Protein AF-A0A965QBL6-F1 (afdb_monomer_lite)

Sequence (369 aa):
MVASRVNASGTAADARRRLDLLRELKRTAPRLPILAASTIMRLAPTADGVNESFRVELARWAELSDERDSASVAETGRVAARIPAAALTAYRETRTRNATINRYATDLARDHVVDQLILSQDDARARGVHLEERARLQQHIDSARLRDRISVQAGTDEVAMLLLTRAVLAHGGERPHIAPIYSSPAMQRTLMPYEDVPLETTVRQLIQAAGGEETTDVERADHRLFVYTSRGEAGAAARFVEQIRRAVVAGDRGVIVADIDPKGDVQGSDTTFVTTLIEAGIFAKLDAYASWNTAGNTLGTALAQGMLHRSGSVSHAPDRARAQHWFLLDRLFDDYLYHAVLRPEAMTELRARGWNPTQLDPGQSAVTA

Structure (mmCIF, N/CA/C/O backbone):
data_AF-A0A965QBL6-F1
#
_entry.id   AF-A0A965QBL6-F1
#
loop_
_atom_site.group_PDB
_atom_site.id
_atom_site.type_symbol
_atom_site.label_atom_id
_atom_site.label_alt_id
_atom_site.label_comp_id
_atom_site.label_asym_id
_atom_site.label_entity_id
_atom_site.label_seq_id
_atom_site.pdbx_PDB_ins_code
_atom_site.Cartn_x
_atom_site.Cartn_y
_atom_site.Cartn_z
_atom_site.occupancy
_atom_site.B_iso_or_equiv
_atom_site.auth_seq_id
_atom_site.auth_comp_id
_atom_site.auth_asym_id
_atom_site.auth_atom_id
_atom_site.pdbx_PDB_model_num
ATOM 1 N N . MET A 1 1 ? -3.310 -17.824 -11.989 1.00 62.56 1 MET A N 1
ATOM 2 C CA . MET A 1 1 ? -2.510 -16.588 -11.859 1.00 62.56 1 MET A CA 1
ATOM 3 C C . MET A 1 1 ? -1.150 -16.768 -12.524 1.00 62.56 1 MET A C 1
ATOM 5 O O . MET A 1 1 ? -0.716 -17.909 -12.655 1.00 62.56 1 MET A O 1
ATOM 9 N N . VAL A 1 2 ? -0.524 -15.686 -12.987 1.00 66.75 2 VAL A N 1
ATOM 10 C CA . VAL A 1 2 ? 0.863 -15.636 -13.495 1.00 66.75 2 VAL A CA 1
ATOM 11 C C . VAL A 1 2 ? 1.568 -14.464 -12.816 1.00 66.75 2 VAL A C 1
ATOM 13 O O . VAL A 1 2 ? 0.897 -13.522 -12.397 1.00 66.75 2 VAL A O 1
ATOM 16 N N . ALA A 1 3 ? 2.892 -14.516 -12.688 1.00 75.81 3 ALA A N 1
ATOM 17 C CA . ALA A 1 3 ? 3.629 -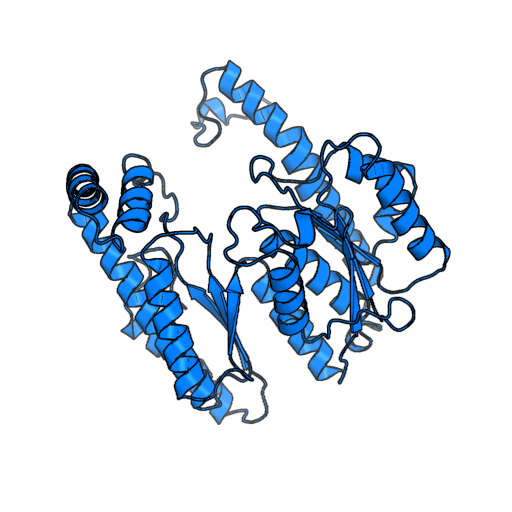13.434 -12.049 1.00 75.81 3 ALA A CA 1
ATOM 18 C C . ALA A 1 3 ? 3.589 -12.176 -12.931 1.00 75.81 3 ALA A C 1
ATOM 20 O O . ALA A 1 3 ? 3.884 -12.226 -14.129 1.00 75.81 3 ALA A O 1
ATOM 21 N N . SER A 1 4 ? 3.263 -11.032 -12.328 1.00 73.00 4 SER A N 1
ATOM 22 C CA . SER A 1 4 ? 3.153 -9.745 -13.029 1.00 73.00 4 SER A CA 1
ATOM 23 C C . SER A 1 4 ? 4.469 -9.310 -13.683 1.00 73.00 4 SER A C 1
ATOM 25 O O . SER A 1 4 ? 4.436 -8.654 -14.717 1.00 73.00 4 SER A O 1
ATOM 27 N N . ARG A 1 5 ? 5.614 -9.729 -13.121 1.00 73.75 5 ARG A N 1
ATOM 28 C CA . ARG A 1 5 ? 6.959 -9.221 -13.453 1.00 73.75 5 ARG A CA 1
ATOM 29 C C . ARG A 1 5 ? 7.910 -10.230 -14.113 1.00 73.75 5 ARG A C 1
ATOM 31 O O . ARG A 1 5 ? 9.004 -9.847 -14.506 1.00 73.75 5 ARG A O 1
ATOM 38 N N . VAL A 1 6 ? 7.533 -11.509 -14.227 1.00 73.06 6 VAL A N 1
ATOM 39 C CA . VAL A 1 6 ? 8.445 -12.582 -14.685 1.00 73.06 6 VAL A CA 1
ATOM 40 C C . VAL A 1 6 ? 8.011 -13.099 -16.048 1.00 73.06 6 VAL A C 1
ATOM 42 O O . VAL A 1 6 ? 6.923 -13.673 -16.164 1.00 73.06 6 VAL A O 1
ATOM 45 N N . ASN A 1 7 ? 8.842 -12.936 -17.082 1.00 67.25 7 ASN A N 1
ATOM 46 C CA . ASN A 1 7 ? 8.508 -13.377 -18.443 1.00 67.25 7 ASN A CA 1
ATOM 47 C C . ASN A 1 7 ? 8.198 -14.891 -18.479 1.00 67.25 7 ASN A C 1
ATOM 49 O O . ASN A 1 7 ? 7.123 -15.275 -18.931 1.00 67.25 7 ASN A O 1
ATOM 53 N N . ALA A 1 8 ? 9.019 -15.727 -17.836 1.00 67.69 8 ALA A N 1
ATOM 54 C CA . ALA A 1 8 ? 8.878 -17.190 -17.818 1.00 67.69 8 ALA A CA 1
ATOM 55 C C . ALA A 1 8 ? 7.658 -17.750 -17.042 1.00 67.69 8 ALA A C 1
ATOM 57 O O . ALA A 1 8 ? 7.526 -18.959 -16.885 1.00 67.69 8 ALA A O 1
ATOM 58 N N . SER A 1 9 ? 6.745 -16.910 -16.542 1.00 67.31 9 SER A N 1
ATOM 59 C CA . SER A 1 9 ? 5.617 -17.350 -15.698 1.00 67.31 9 SER A CA 1
ATOM 60 C C . SER A 1 9 ? 4.367 -17.834 -16.459 1.00 67.31 9 SER A C 1
ATOM 62 O O . SER A 1 9 ? 3.340 -18.117 -15.834 1.00 67.31 9 SER A O 1
ATOM 64 N N . GLY A 1 10 ? 4.450 -17.959 -17.788 1.00 76.94 10 GLY A N 1
ATOM 65 C CA . GLY A 1 10 ? 3.370 -18.424 -18.668 1.00 76.94 10 GLY A CA 1
ATOM 66 C C . GLY A 1 10 ? 2.852 -17.355 -19.635 1.00 76.94 10 GLY A C 1
ATOM 67 O O . GLY A 1 10 ? 3.174 -16.168 -19.536 1.00 76.94 10 GLY A O 1
ATOM 68 N N . THR A 1 11 ? 2.036 -17.779 -20.596 1.00 86.38 11 THR A N 1
ATOM 69 C CA . THR A 1 11 ? 1.463 -16.910 -21.634 1.00 86.38 11 THR A CA 1
ATOM 70 C C . THR A 1 11 ? 0.213 -16.168 -21.144 1.00 86.38 11 THR A C 1
ATOM 72 O O . THR A 1 11 ? -0.404 -16.530 -20.138 1.00 86.38 11 THR A O 1
ATOM 75 N N . ALA A 1 12 ? -0.222 -15.141 -21.886 1.00 86.44 12 ALA A N 1
ATOM 76 C CA . ALA A 1 12 ? -1.513 -14.486 -21.639 1.00 86.44 12 ALA A CA 1
ATOM 77 C C . ALA A 1 12 ? -2.688 -15.480 -21.722 1.00 86.44 12 ALA A C 1
ATOM 79 O O . ALA A 1 12 ? -3.632 -15.392 -20.938 1.00 86.44 12 ALA A O 1
ATOM 80 N N . ALA A 1 13 ? -2.610 -16.460 -22.629 1.00 89.12 13 ALA A N 1
ATOM 81 C CA . ALA A 1 13 ? -3.619 -17.502 -22.763 1.00 89.12 13 ALA A CA 1
ATOM 82 C C . ALA A 1 13 ? -3.671 -18.404 -21.520 1.00 89.12 13 ALA A C 1
ATOM 84 O O . ALA A 1 13 ? -4.761 -18.734 -21.057 1.00 89.12 13 ALA A O 1
ATOM 85 N N . ASP A 1 14 ? -2.520 -18.764 -20.944 1.00 89.12 14 ASP A N 1
ATOM 86 C CA . ASP A 1 14 ? -2.464 -19.560 -19.710 1.00 89.12 14 ASP A CA 1
ATOM 87 C C . ASP A 1 14 ? -3.071 -18.796 -18.533 1.00 89.12 14 ASP A C 1
ATOM 89 O O . ASP A 1 14 ? -3.864 -19.345 -17.765 1.00 89.12 14 ASP A O 1
ATOM 93 N N . ALA A 1 15 ? -2.734 -17.509 -18.409 1.00 87.69 15 ALA A N 1
ATOM 94 C CA . ALA A 1 15 ? -3.297 -16.636 -17.389 1.00 87.69 15 ALA A CA 1
ATOM 95 C C . ALA A 1 15 ? -4.821 -16.522 -17.521 1.00 87.69 15 ALA A C 1
ATOM 97 O O . ALA A 1 15 ? -5.530 -16.679 -16.528 1.00 87.69 15 ALA A O 1
ATOM 98 N N . ARG A 1 16 ? -5.316 -16.325 -18.750 1.00 90.56 16 ARG A N 1
ATOM 99 C CA . ARG A 1 16 ? -6.744 -16.235 -19.056 1.00 90.56 16 ARG A CA 1
ATOM 100 C C . ARG A 1 16 ? -7.488 -17.514 -18.681 1.00 90.56 16 ARG A C 1
ATOM 102 O O . ARG A 1 16 ? -8.447 -17.433 -17.922 1.00 90.56 16 ARG A O 1
ATOM 109 N N . ARG A 1 17 ? -6.994 -18.683 -19.112 1.00 91.12 17 ARG A N 1
ATOM 110 C CA . ARG A 1 17 ? -7.599 -19.983 -18.766 1.00 91.12 17 ARG A CA 1
ATOM 111 C C . ARG A 1 17 ? -7.680 -20.195 -17.254 1.00 91.12 17 ARG A C 1
ATOM 113 O O . ARG A 1 17 ? -8.678 -20.698 -16.759 1.00 91.12 17 ARG A O 1
ATOM 120 N N . ARG A 1 18 ? -6.653 -19.780 -16.503 1.00 91.38 18 ARG A N 1
ATOM 121 C CA . ARG A 1 18 ? -6.670 -19.848 -15.030 1.00 91.38 18 ARG A CA 1
ATOM 122 C C . ARG A 1 18 ? -7.705 -18.898 -14.414 1.00 91.38 18 ARG A C 1
ATOM 124 O O . ARG A 1 18 ? -8.289 -19.242 -13.396 1.00 91.38 18 ARG A O 1
ATOM 131 N N . LEU A 1 19 ? -7.909 -17.715 -14.994 1.00 92.56 19 LEU A N 1
ATOM 132 C CA . LEU A 1 19 ? -8.916 -16.753 -14.529 1.00 92.56 19 LEU A CA 1
ATOM 133 C C . LEU A 1 19 ? -10.347 -17.164 -14.900 1.00 92.56 19 LEU A C 1
ATOM 135 O O . LEU A 1 19 ? -11.277 -16.803 -14.186 1.00 92.56 19 LEU A O 1
ATOM 139 N N . ASP A 1 20 ? -10.537 -17.962 -15.952 1.00 93.62 20 ASP A N 1
ATOM 140 C CA . ASP A 1 20 ? -11.855 -18.495 -16.320 1.00 93.62 20 ASP A CA 1
ATOM 141 C C . ASP A 1 20 ? -12.463 -19.417 -15.256 1.00 93.62 20 ASP A C 1
ATOM 143 O O . ASP A 1 20 ? -13.686 -19.531 -15.184 1.00 93.62 20 ASP A O 1
ATOM 147 N N . LEU A 1 21 ? -11.648 -19.966 -14.348 1.00 94.31 21 LEU A N 1
ATOM 148 C CA . LEU A 1 21 ? -12.138 -20.652 -13.151 1.00 94.31 21 LEU A CA 1
ATOM 149 C C . LEU A 1 21 ? -13.083 -19.761 -12.322 1.00 94.31 21 LEU A C 1
ATOM 151 O O . LEU A 1 21 ? -14.045 -20.256 -11.742 1.00 94.31 21 LEU A O 1
ATOM 155 N N . LEU A 1 22 ? -12.876 -18.438 -12.305 1.00 96.00 22 LEU A N 1
ATOM 156 C CA . LEU A 1 22 ? -13.767 -17.509 -11.600 1.00 96.00 22 LEU A CA 1
ATOM 157 C C . LEU A 1 22 ? -15.177 -17.499 -12.205 1.00 96.00 22 LEU A C 1
ATOM 159 O O . LEU A 1 22 ? -16.159 -17.392 -11.471 1.00 96.00 22 LEU A O 1
ATOM 163 N N . ARG A 1 23 ? -15.298 -17.668 -13.529 1.00 96.69 23 ARG A N 1
ATOM 164 C CA . ARG A 1 23 ? -16.606 -17.792 -14.192 1.00 96.69 23 ARG A CA 1
ATOM 165 C C . ARG A 1 23 ? -17.308 -19.078 -13.793 1.00 96.69 23 ARG A C 1
ATOM 167 O O . ARG A 1 23 ? -18.510 -19.065 -13.548 1.00 96.69 23 ARG A O 1
ATOM 174 N N . GLU A 1 24 ? -16.568 -20.179 -13.712 1.00 95.50 24 GLU A N 1
ATOM 175 C CA . GLU A 1 24 ? -17.111 -21.460 -13.265 1.00 95.50 24 GLU A CA 1
ATOM 176 C C . GLU A 1 24 ? -17.592 -21.398 -11.810 1.00 95.50 24 GLU A C 1
ATOM 178 O O . GLU A 1 24 ? -18.709 -21.836 -11.513 1.00 95.50 24 GLU A O 1
ATOM 183 N N . LEU A 1 25 ? -16.793 -20.792 -10.926 1.00 95.75 25 LEU A N 1
ATOM 184 C CA . LEU A 1 25 ? -17.164 -20.558 -9.532 1.00 95.75 25 LEU A CA 1
ATOM 185 C C . LEU A 1 25 ? -18.432 -19.710 -9.438 1.00 95.75 25 LEU A C 1
ATOM 187 O O . LEU A 1 25 ? -19.384 -20.116 -8.774 1.00 95.75 25 LEU A O 1
ATOM 191 N N . LYS A 1 26 ? -18.495 -18.581 -10.157 1.00 96.50 26 LYS A N 1
ATOM 192 C CA . LYS A 1 26 ? -19.675 -17.707 -10.155 1.00 96.50 26 LYS A CA 1
ATOM 193 C C . LYS A 1 26 ? -20.911 -18.403 -10.736 1.00 96.50 26 LYS A C 1
ATOM 195 O O . LYS A 1 26 ? -21.998 -18.250 -10.195 1.00 96.50 26 LYS A O 1
ATOM 200 N N . ARG A 1 27 ? -20.771 -19.224 -11.782 1.00 96.19 27 ARG A N 1
ATOM 201 C CA . ARG A 1 27 ? -21.884 -20.018 -12.338 1.00 96.19 27 ARG A CA 1
ATOM 202 C C . ARG A 1 27 ? -22.432 -21.027 -11.323 1.00 96.19 27 ARG A C 1
ATOM 204 O O . ARG A 1 27 ? -23.640 -21.230 -11.258 1.00 96.19 27 ARG A O 1
ATOM 211 N N . THR A 1 28 ? -21.549 -21.664 -10.558 1.00 97.12 28 THR A N 1
ATOM 212 C CA . THR A 1 28 ? -21.913 -22.707 -9.583 1.00 97.12 28 THR A CA 1
ATOM 213 C C . THR A 1 28 ? -22.445 -22.112 -8.278 1.00 97.12 28 THR A C 1
ATOM 215 O O . THR A 1 28 ? -23.350 -22.672 -7.664 1.00 97.12 28 THR A O 1
ATOM 218 N N . ALA A 1 29 ? -21.938 -20.945 -7.879 1.00 96.88 29 ALA A N 1
ATOM 219 C CA . ALA A 1 29 ? -22.380 -20.201 -6.709 1.00 96.88 29 ALA A CA 1
ATOM 220 C C . ALA A 1 29 ? -22.636 -18.721 -7.070 1.00 96.88 29 ALA A C 1
ATOM 222 O O . ALA A 1 29 ? -21.817 -17.859 -6.748 1.00 96.88 29 ALA A O 1
ATOM 223 N N . PRO A 1 30 ? -23.791 -18.383 -7.682 1.00 96.00 30 PRO A N 1
ATOM 224 C CA . PRO A 1 30 ? -24.070 -17.024 -8.174 1.00 96.00 30 PRO A CA 1
ATOM 225 C C . PRO A 1 30 ? -24.034 -15.927 -7.107 1.00 96.00 30 PRO A C 1
ATOM 227 O O . PRO A 1 30 ? -23.804 -14.763 -7.421 1.00 96.00 30 PRO A O 1
ATOM 230 N N . ARG A 1 31 ? -24.254 -16.297 -5.841 1.00 95.06 31 ARG A N 1
ATOM 231 C CA . ARG A 1 31 ? -24.230 -15.382 -4.691 1.00 95.06 31 ARG A CA 1
ATOM 232 C C . ARG A 1 31 ? -22.865 -15.285 -4.004 1.00 95.06 31 ARG A C 1
ATOM 234 O O . ARG A 1 31 ? -22.750 -14.526 -3.052 1.00 95.06 31 ARG A O 1
ATOM 241 N N . LEU A 1 32 ? -21.861 -16.058 -4.428 1.00 95.31 32 LEU A N 1
ATOM 242 C CA . LEU A 1 32 ? -20.519 -15.994 -3.850 1.00 95.31 32 LEU A CA 1
ATOM 243 C C . LEU A 1 32 ? -19.864 -14.660 -4.247 1.00 95.31 32 LEU A C 1
ATOM 245 O O . LEU A 1 32 ? -19.659 -14.448 -5.448 1.00 95.31 32 LEU A O 1
ATOM 249 N N . PRO A 1 33 ? -19.530 -13.768 -3.296 1.00 95.31 33 PRO A N 1
ATOM 250 C CA . PRO A 1 33 ? -18.766 -12.570 -3.610 1.00 95.31 33 PRO A CA 1
ATOM 251 C C . PRO A 1 33 ? -17.336 -12.948 -4.019 1.00 95.31 33 PRO A C 1
ATOM 253 O O . PRO A 1 33 ? -16.679 -13.746 -3.353 1.00 95.31 33 PRO A O 1
ATOM 256 N N . ILE A 1 34 ? -16.853 -12.370 -5.116 1.00 97.31 34 ILE A N 1
ATOM 257 C CA . ILE A 1 34 ? -15.489 -12.540 -5.620 1.00 97.31 34 ILE A CA 1
ATOM 258 C C . ILE A 1 34 ? -14.820 -11.171 -5.630 1.00 97.31 34 ILE A C 1
ATOM 260 O O . ILE A 1 34 ? -15.134 -10.310 -6.452 1.00 97.31 34 ILE A O 1
ATOM 264 N N . LEU A 1 35 ? -13.887 -10.985 -4.704 1.00 97.50 35 LEU A N 1
ATOM 265 C CA . LEU A 1 35 ? -13.038 -9.809 -4.606 1.00 97.50 35 LEU A CA 1
ATOM 266 C C . LEU A 1 35 ? -11.660 -10.189 -5.152 1.00 97.50 35 LEU A C 1
ATOM 268 O O . LEU A 1 35 ? -11.108 -11.218 -4.764 1.00 97.50 35 LEU A O 1
ATOM 272 N N . ALA A 1 36 ? -11.119 -9.392 -6.067 1.00 96.69 36 ALA A N 1
ATOM 273 C CA . ALA A 1 36 ? -9.868 -9.699 -6.744 1.00 96.69 36 ALA A CA 1
ATOM 274 C C . ALA A 1 36 ? -8.932 -8.492 -6.784 1.00 96.69 36 ALA A C 1
ATOM 276 O O . ALA A 1 36 ? -9.359 -7.340 -6.748 1.00 96.69 36 ALA A O 1
ATOM 277 N N . ALA A 1 37 ? -7.643 -8.776 -6.914 1.00 96.00 37 ALA A N 1
ATOM 278 C CA . ALA A 1 37 ? -6.622 -7.779 -7.172 1.00 96.00 37 ALA A CA 1
ATOM 279 C C . ALA A 1 37 ? -5.772 -8.197 -8.369 1.00 96.00 37 ALA A C 1
ATOM 281 O O . ALA A 1 37 ? -5.573 -9.389 -8.622 1.00 96.00 37 ALA A O 1
ATOM 282 N N . SER A 1 38 ? -5.262 -7.211 -9.095 1.00 95.31 38 SER A N 1
ATOM 283 C CA . SER A 1 38 ? -4.219 -7.403 -10.094 1.00 95.31 38 SER A CA 1
ATOM 284 C C . SER A 1 38 ? -3.286 -6.205 -10.093 1.00 95.31 38 SER A C 1
ATOM 286 O O . SER A 1 38 ? -3.685 -5.097 -9.753 1.00 95.31 38 SER A O 1
ATOM 288 N N . THR A 1 39 ? -2.043 -6.427 -10.495 1.00 93.81 39 THR A N 1
ATOM 289 C CA . THR A 1 39 ? -0.983 -5.428 -10.390 1.00 93.81 39 THR A CA 1
ATOM 290 C C . THR A 1 39 ? -0.612 -4.896 -11.767 1.00 93.81 39 THR A C 1
ATOM 292 O O . THR A 1 39 ? -0.324 -5.671 -12.683 1.00 93.81 39 THR A O 1
ATOM 295 N N . ILE A 1 40 ? -0.586 -3.577 -11.913 1.00 93.44 40 ILE A N 1
ATOM 296 C CA . ILE A 1 40 ? 0.061 -2.842 -12.995 1.00 93.44 40 ILE A CA 1
ATOM 297 C C . ILE A 1 40 ? 1.560 -2.849 -12.707 1.00 93.44 40 ILE A C 1
ATOM 299 O O . ILE A 1 40 ? 2.015 -2.481 -11.626 1.00 93.44 40 ILE A O 1
ATOM 303 N N . MET A 1 41 ? 2.331 -3.332 -13.673 1.00 92.00 41 MET A N 1
ATOM 304 C CA . MET A 1 41 ? 3.754 -3.591 -13.499 1.00 92.00 41 MET A CA 1
ATOM 305 C C . MET A 1 41 ? 4.541 -2.300 -13.205 1.00 92.00 41 MET A C 1
ATOM 307 O O . MET A 1 41 ? 4.446 -1.330 -13.957 1.00 92.00 41 MET A O 1
ATOM 311 N N . ARG A 1 42 ? 5.391 -2.305 -12.171 1.00 90.12 42 ARG A N 1
ATOM 312 C CA . ARG A 1 42 ? 6.355 -1.219 -11.923 1.00 90.12 42 ARG A CA 1
ATOM 313 C C . ARG A 1 42 ? 7.387 -1.074 -13.045 1.00 90.12 42 ARG A C 1
ATOM 315 O O . ARG A 1 42 ? 7.515 -1.951 -13.905 1.00 90.12 42 ARG A O 1
ATOM 322 N N . LEU A 1 43 ? 8.172 0.003 -13.030 1.00 90.44 43 LEU A N 1
ATOM 323 C CA . LEU A 1 43 ? 9.217 0.226 -14.040 1.00 90.44 43 LEU A CA 1
ATOM 324 C C . LEU A 1 43 ? 10.363 -0.793 -13.946 1.00 90.44 43 LEU A C 1
ATOM 326 O O . LEU A 1 43 ? 10.746 -1.384 -14.955 1.00 90.44 43 LEU A O 1
ATOM 330 N N . ALA A 1 44 ? 10.898 -1.041 -12.751 1.00 87.38 44 ALA A N 1
ATOM 331 C CA . ALA A 1 44 ? 12.026 -1.953 -12.576 1.00 87.38 44 ALA A CA 1
ATOM 332 C C . ALA A 1 44 ? 11.576 -3.429 -12.521 1.00 87.38 44 ALA A C 1
ATOM 334 O O . ALA A 1 44 ? 10.707 -3.777 -11.713 1.00 87.38 44 ALA A O 1
ATOM 335 N N . PRO A 1 45 ? 12.196 -4.347 -13.285 1.00 84.50 45 PRO A N 1
ATOM 336 C CA . PRO A 1 45 ? 11.909 -5.771 -13.148 1.00 84.50 45 PRO A CA 1
ATOM 337 C C . PRO A 1 45 ? 12.319 -6.283 -11.756 1.00 84.50 45 PRO A C 1
ATOM 339 O O . PRO A 1 45 ? 13.040 -5.616 -11.005 1.00 84.50 45 PRO A O 1
ATOM 342 N N . THR A 1 46 ? 11.828 -7.464 -11.381 1.00 81.44 46 THR A N 1
ATOM 343 C CA . THR A 1 46 ? 12.274 -8.162 -10.166 1.00 81.44 46 THR A CA 1
ATOM 344 C C . THR A 1 46 ? 13.748 -8.529 -10.302 1.00 81.44 46 THR A C 1
ATOM 346 O O . THR A 1 46 ? 14.122 -9.090 -11.325 1.00 81.44 46 THR A O 1
ATOM 349 N N . ALA A 1 47 ? 14.570 -8.229 -9.293 1.00 81.75 47 ALA A N 1
ATOM 350 C CA . ALA A 1 47 ? 15.939 -8.739 -9.242 1.00 81.75 47 ALA A CA 1
ATOM 351 C C . ALA A 1 47 ? 15.934 -10.266 -9.165 1.00 81.75 47 ALA A C 1
AT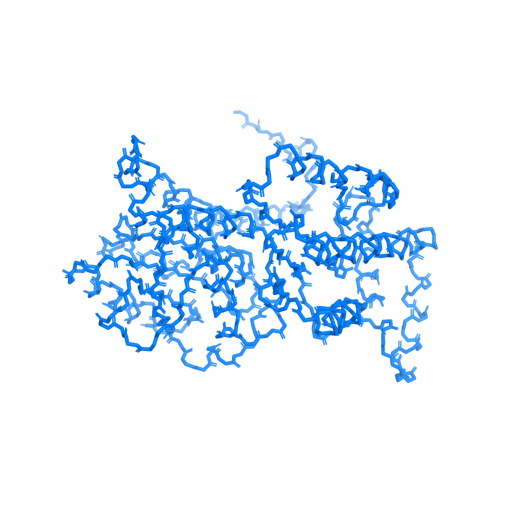OM 353 O O . ALA A 1 47 ? 15.232 -10.839 -8.333 1.00 81.75 47 ALA A O 1
ATOM 354 N N . ASP A 1 48 ? 16.721 -10.904 -10.020 1.00 80.06 48 ASP A N 1
ATOM 355 C CA . ASP A 1 48 ? 16.868 -12.362 -10.089 1.00 80.06 48 ASP A CA 1
ATOM 356 C C . ASP A 1 48 ? 18.342 -12.807 -10.055 1.00 80.06 48 ASP A C 1
ATOM 358 O O . ASP A 1 48 ? 18.649 -13.971 -10.300 1.00 80.06 48 ASP A O 1
ATOM 362 N N . GLY A 1 49 ? 19.262 -11.876 -9.778 1.00 79.94 49 GLY A N 1
ATOM 363 C CA . GLY A 1 49 ? 20.709 -12.096 -9.821 1.00 79.94 49 GLY A CA 1
ATOM 364 C C . GLY A 1 49 ? 21.310 -12.104 -11.232 1.00 79.94 49 GLY A C 1
ATOM 365 O O . GLY A 1 49 ? 22.495 -11.824 -11.378 1.00 79.94 49 GLY A O 1
ATOM 366 N N . VAL A 1 50 ? 20.511 -12.351 -12.275 1.00 82.94 50 VAL A N 1
ATOM 367 C CA . VAL A 1 50 ? 20.948 -12.343 -13.682 1.00 82.94 50 VAL A CA 1
ATOM 368 C C . VAL A 1 50 ? 20.818 -10.947 -14.283 1.00 82.94 50 VAL A C 1
ATOM 370 O O . VAL A 1 50 ? 21.663 -10.521 -15.068 1.00 82.94 50 VAL A O 1
ATOM 373 N N . ASN A 1 51 ? 19.763 -10.218 -13.919 1.00 83.38 51 ASN A N 1
ATOM 374 C CA . ASN A 1 51 ? 19.454 -8.915 -14.498 1.00 83.38 51 ASN A CA 1
ATOM 375 C C . ASN A 1 51 ? 20.119 -7.720 -13.807 1.00 83.38 51 ASN A C 1
ATOM 377 O O . ASN A 1 51 ? 19.967 -6.597 -14.285 1.00 83.38 51 ASN A O 1
ATOM 381 N N . GLU A 1 52 ? 20.884 -7.942 -12.736 1.00 84.31 52 GLU A N 1
ATOM 382 C CA . GLU A 1 52 ? 21.503 -6.876 -11.934 1.00 84.31 52 GLU A CA 1
ATOM 383 C C . GLU A 1 52 ? 22.323 -5.895 -12.783 1.00 84.31 52 GLU A C 1
ATOM 385 O O . GLU A 1 52 ? 22.234 -4.685 -12.587 1.00 84.31 52 GLU A O 1
ATOM 390 N N . SER A 1 53 ? 23.048 -6.389 -13.793 1.00 87.69 53 SER A N 1
ATOM 391 C CA . SER A 1 53 ? 23.934 -5.562 -14.622 1.00 87.69 53 SER A CA 1
ATOM 392 C C . SER A 1 53 ? 23.219 -4.623 -15.600 1.00 87.69 53 SER A C 1
ATOM 394 O O . SER A 1 53 ? 23.884 -3.802 -16.220 1.00 87.69 53 SER A O 1
ATOM 396 N N . PHE A 1 54 ? 21.910 -4.790 -15.819 1.00 90.00 54 PHE A N 1
ATOM 397 C CA . PHE A 1 54 ? 21.132 -3.971 -16.761 1.00 90.00 54 PHE A CA 1
ATOM 398 C C . PHE A 1 54 ? 19.769 -3.526 -16.209 1.00 90.00 54 PHE A C 1
ATOM 400 O O . PHE A 1 54 ? 18.978 -2.899 -16.917 1.00 90.00 54 PHE A O 1
ATOM 407 N N . ARG A 1 55 ? 19.442 -3.872 -14.958 1.00 90.50 55 ARG A N 1
ATOM 408 C CA . ARG A 1 55 ? 18.142 -3.592 -14.331 1.00 90.50 55 ARG A CA 1
ATOM 409 C C . ARG A 1 55 ? 17.888 -2.094 -14.183 1.00 90.50 55 ARG A C 1
ATOM 411 O O . ARG A 1 55 ? 16.759 -1.650 -14.399 1.00 90.50 55 ARG A O 1
ATOM 418 N N . VAL A 1 56 ? 18.920 -1.330 -13.828 1.00 90.81 56 VAL A N 1
ATOM 419 C CA . VAL A 1 56 ? 18.840 0.129 -13.660 1.00 90.81 56 VAL A CA 1
ATOM 420 C C . VAL A 1 56 ? 18.608 0.802 -15.010 1.00 90.81 56 VAL A C 1
ATOM 422 O O . VAL A 1 56 ? 17.715 1.636 -15.143 1.00 90.81 56 VAL A O 1
ATOM 425 N N . GLU A 1 57 ? 19.349 0.388 -16.032 1.00 93.50 57 GLU A N 1
ATOM 426 C CA . GLU A 1 57 ? 19.212 0.842 -17.412 1.00 93.50 57 GLU A CA 1
ATOM 427 C C . GLU A 1 57 ? 17.821 0.521 -17.944 1.00 93.50 57 GLU A C 1
ATOM 429 O O . GLU A 1 57 ? 17.189 1.361 -18.575 1.00 93.50 57 GLU A O 1
ATOM 434 N N . LEU A 1 58 ? 17.301 -0.668 -17.650 1.00 93.31 58 LEU A N 1
ATOM 435 C CA . LEU A 1 58 ? 15.970 -1.074 -18.073 1.00 93.31 58 LEU A CA 1
ATOM 436 C C . LEU A 1 58 ? 14.873 -0.238 -17.401 1.00 93.31 58 LEU A C 1
ATOM 438 O O . LEU A 1 58 ? 13.948 0.212 -18.078 1.00 93.31 58 LEU A O 1
ATOM 442 N N . ALA A 1 59 ? 14.992 0.024 -16.097 1.00 92.69 59 ALA A N 1
ATOM 443 C CA . ALA A 1 59 ? 14.079 0.920 -15.391 1.00 92.69 59 ALA A CA 1
ATOM 444 C C . ALA A 1 59 ? 14.150 2.351 -15.952 1.00 92.69 59 ALA A C 1
ATOM 446 O O . ALA A 1 59 ? 13.115 2.980 -16.163 1.00 92.69 59 ALA A O 1
ATOM 447 N N . ARG A 1 60 ? 15.359 2.839 -16.263 1.00 92.81 60 ARG A N 1
ATOM 448 C CA . ARG A 1 60 ? 15.579 4.152 -16.883 1.00 92.81 60 ARG A CA 1
ATOM 449 C C . ARG A 1 60 ? 14.993 4.229 -18.289 1.00 92.81 60 ARG A C 1
ATOM 451 O O . ARG A 1 60 ? 14.365 5.225 -18.631 1.00 92.81 60 ARG A O 1
ATOM 458 N N . TRP A 1 61 ? 15.156 3.179 -19.092 1.00 94.88 61 TRP A N 1
ATOM 459 C CA . TRP A 1 61 ? 14.522 3.071 -20.402 1.00 94.88 61 TRP A CA 1
ATOM 460 C C . TRP A 1 61 ? 13.000 3.183 -20.266 1.00 94.88 61 TRP A C 1
ATOM 462 O O . TRP A 1 61 ? 12.379 3.978 -20.966 1.00 94.88 61 TRP A O 1
ATOM 472 N N . ALA A 1 62 ? 12.405 2.446 -19.326 1.00 93.44 62 ALA A N 1
ATOM 473 C CA . ALA A 1 62 ? 10.965 2.452 -19.091 1.00 93.44 62 ALA A CA 1
ATOM 474 C C . ALA A 1 62 ? 10.442 3.802 -18.550 1.00 93.44 62 ALA A C 1
ATOM 476 O O . ALA A 1 62 ? 9.322 4.189 -18.869 1.00 93.44 62 ALA A O 1
ATOM 477 N N . GLU A 1 63 ? 11.244 4.539 -17.774 1.00 92.12 63 GLU A N 1
ATOM 478 C CA . GLU A 1 63 ? 10.920 5.892 -17.289 1.00 92.12 63 GLU A CA 1
ATOM 479 C C . GLU A 1 63 ? 10.876 6.929 -18.426 1.00 92.12 63 GLU A C 1
ATOM 481 O O . GLU A 1 63 ? 10.053 7.839 -18.390 1.00 92.12 63 GLU A O 1
ATOM 486 N N . LEU A 1 64 ? 11.747 6.793 -19.434 1.00 92.00 64 LEU A N 1
ATOM 487 C CA . LEU A 1 64 ? 11.908 7.771 -20.519 1.00 92.00 64 LEU A CA 1
ATOM 488 C C . LEU A 1 64 ? 11.102 7.461 -21.786 1.00 92.00 64 LEU A C 1
ATOM 490 O O . LEU A 1 64 ? 10.891 8.354 -22.598 1.00 92.00 64 LEU A O 1
ATOM 494 N N . SER A 1 65 ? 10.683 6.211 -21.989 1.00 89.12 65 SER A N 1
ATOM 495 C CA . SER A 1 65 ? 10.172 5.751 -23.294 1.00 89.12 65 SER A CA 1
ATOM 496 C C . SER A 1 65 ? 8.875 6.414 -23.762 1.00 89.12 65 SER A C 1
ATOM 498 O O . SER A 1 65 ? 8.603 6.399 -24.961 1.00 89.12 65 SER A O 1
ATOM 500 N N . ASP A 1 66 ? 8.101 6.994 -22.845 1.00 86.50 66 ASP A N 1
ATOM 501 C CA . ASP A 1 66 ? 6.857 7.706 -23.166 1.00 86.50 66 ASP A CA 1
ATOM 502 C C . ASP A 1 66 ? 7.082 9.196 -23.479 1.00 86.50 66 ASP A C 1
ATOM 504 O O . ASP A 1 66 ? 6.182 9.876 -23.981 1.00 86.50 66 ASP A O 1
ATOM 508 N N . GLU A 1 67 ? 8.285 9.713 -23.218 1.00 85.94 67 GLU A N 1
ATOM 509 C CA . GLU A 1 67 ? 8.632 11.110 -23.457 1.00 85.94 67 GLU A CA 1
ATOM 510 C C . GLU A 1 67 ? 8.899 11.371 -24.942 1.00 85.94 67 GLU A C 1
ATOM 512 O O . GLU A 1 67 ? 9.580 10.611 -25.634 1.00 85.94 67 GLU A O 1
ATOM 517 N N . ARG A 1 68 ? 8.363 12.487 -25.448 1.00 85.94 68 ARG A N 1
ATOM 518 C CA . ARG A 1 68 ? 8.418 12.836 -26.881 1.00 85.94 68 ARG A CA 1
ATOM 519 C C . ARG A 1 68 ? 9.433 13.920 -27.217 1.00 85.94 68 ARG A C 1
ATOM 521 O O . ARG A 1 68 ? 9.621 14.228 -28.394 1.00 85.94 68 ARG A O 1
ATOM 528 N N . ASP A 1 69 ? 10.061 14.529 -26.215 1.00 91.50 69 ASP A N 1
ATOM 529 C CA . ASP A 1 69 ? 11.075 15.547 -26.453 1.00 91.50 69 ASP A CA 1
ATOM 530 C C . ASP A 1 69 ? 12.362 14.930 -27.028 1.00 91.50 69 ASP A C 1
ATOM 532 O O . ASP A 1 69 ? 12.708 13.771 -26.783 1.00 91.50 69 ASP A O 1
ATOM 536 N N . SER A 1 70 ? 13.092 15.722 -27.816 1.00 88.38 70 SER A N 1
ATOM 537 C CA . SER A 1 70 ? 14.262 15.231 -28.557 1.00 88.38 70 SER A CA 1
ATOM 538 C C . SER A 1 70 ? 15.376 14.709 -27.641 1.00 88.38 70 SER A C 1
ATOM 540 O O . SER A 1 70 ? 16.111 13.801 -28.036 1.00 88.38 70 SER A O 1
ATOM 542 N N . ALA A 1 71 ? 15.517 15.262 -26.431 1.00 89.81 71 ALA A N 1
ATOM 543 C CA . ALA A 1 71 ? 16.559 14.849 -25.500 1.00 89.81 71 ALA A CA 1
ATOM 544 C C . ALA A 1 71 ? 16.234 13.477 -24.894 1.00 89.81 71 ALA A C 1
ATOM 546 O O . ALA A 1 71 ? 17.091 12.589 -24.930 1.00 89.81 71 ALA A O 1
ATOM 547 N N . SER A 1 72 ? 14.996 13.270 -24.435 1.00 89.19 72 SER A N 1
ATOM 548 C CA . SER A 1 72 ? 14.541 11.986 -23.889 1.00 89.19 72 SER A CA 1
ATOM 549 C C . SER A 1 72 ? 14.538 10.878 -24.940 1.00 89.19 72 SER A C 1
ATOM 551 O O . SER A 1 72 ? 14.964 9.762 -24.645 1.00 89.19 72 SER A O 1
ATOM 553 N N . VAL A 1 73 ? 14.160 11.170 -26.189 1.00 89.94 73 VAL A N 1
ATOM 554 C CA . VAL A 1 73 ? 14.237 10.196 -27.296 1.00 89.94 73 VAL A CA 1
ATOM 555 C C . VAL A 1 73 ? 15.687 9.770 -27.555 1.00 89.94 73 VAL A C 1
ATOM 557 O O . VAL A 1 73 ? 15.984 8.575 -27.653 1.00 89.94 73 VAL A O 1
ATOM 560 N N . ALA A 1 74 ? 16.618 10.729 -27.615 1.00 91.31 74 ALA A N 1
ATOM 561 C CA . ALA A 1 74 ? 18.035 10.435 -27.811 1.00 91.31 74 ALA A CA 1
ATOM 562 C C . ALA A 1 74 ? 18.639 9.654 -26.630 1.00 91.31 74 ALA A C 1
ATOM 564 O O . ALA A 1 74 ? 19.451 8.748 -26.835 1.00 91.31 74 ALA A O 1
ATOM 565 N N . GLU A 1 75 ? 18.260 9.988 -25.394 1.00 91.88 75 GLU A N 1
ATOM 566 C CA . GLU A 1 75 ? 18.688 9.257 -24.199 1.00 91.88 75 GLU A CA 1
ATOM 567 C C . GLU A 1 75 ? 18.105 7.840 -24.168 1.00 91.88 75 GLU A C 1
ATOM 569 O O . GLU A 1 75 ? 18.851 6.890 -23.943 1.00 91.88 75 GLU A O 1
ATOM 574 N N . THR A 1 76 ? 16.823 7.669 -24.495 1.00 92.56 76 THR A N 1
ATOM 575 C CA . THR A 1 76 ? 16.160 6.359 -24.585 1.00 92.56 76 THR A CA 1
ATOM 576 C C . THR A 1 76 ? 16.899 5.431 -25.546 1.00 92.56 76 THR A C 1
ATOM 578 O O . THR A 1 76 ? 17.151 4.275 -25.205 1.00 92.56 76 THR A O 1
ATOM 581 N N . GLY A 1 77 ? 17.323 5.934 -26.713 1.00 92.19 77 GLY A N 1
ATOM 582 C CA . GLY A 1 77 ? 18.146 5.173 -27.659 1.00 92.19 77 GLY A CA 1
ATOM 583 C C . GLY A 1 77 ? 19.514 4.775 -27.088 1.00 92.19 77 GLY A C 1
ATOM 584 O O . GLY A 1 77 ? 19.935 3.626 -27.232 1.00 92.19 77 GLY A O 1
ATOM 585 N N . ARG A 1 78 ? 20.190 5.691 -26.378 1.00 94.00 78 ARG A N 1
ATOM 586 C CA . ARG A 1 78 ? 21.482 5.415 -25.718 1.00 94.00 78 ARG A CA 1
ATOM 587 C C . ARG A 1 78 ? 21.366 4.393 -24.590 1.00 94.00 78 ARG A C 1
ATOM 589 O O . ARG A 1 78 ? 22.259 3.563 -24.442 1.00 94.00 78 ARG A O 1
ATOM 596 N N . VAL A 1 79 ? 20.305 4.462 -23.789 1.00 94.38 79 VAL A N 1
ATOM 597 C CA . VAL A 1 79 ? 20.050 3.519 -22.692 1.00 94.38 79 VAL A CA 1
ATOM 598 C C . VAL A 1 79 ? 19.663 2.152 -23.252 1.00 94.38 79 VAL A C 1
ATOM 600 O O . VAL A 1 79 ? 20.210 1.146 -22.811 1.00 94.38 79 VAL A O 1
ATOM 603 N N . ALA A 1 80 ? 18.813 2.104 -24.284 1.00 94.25 80 ALA A N 1
ATOM 604 C CA . ALA A 1 80 ? 18.433 0.859 -24.950 1.00 94.25 80 ALA A CA 1
ATOM 605 C C . ALA A 1 80 ? 19.646 0.078 -25.482 1.00 94.25 80 ALA A C 1
ATOM 607 O O . ALA A 1 80 ? 19.678 -1.142 -25.362 1.00 94.25 80 ALA A O 1
ATOM 608 N N . ALA A 1 81 ? 20.670 0.768 -26.000 1.00 94.31 81 ALA A N 1
ATOM 609 C CA . ALA A 1 81 ? 21.900 0.140 -26.490 1.00 94.31 81 ALA A CA 1
ATOM 610 C C . ALA A 1 81 ? 22.750 -0.540 -25.394 1.00 94.31 81 ALA A C 1
ATOM 612 O O . ALA A 1 81 ? 23.626 -1.338 -25.717 1.00 94.31 81 ALA A O 1
ATOM 613 N N . ARG A 1 82 ? 22.509 -0.236 -24.110 1.00 94.56 82 ARG A N 1
ATOM 614 C CA . ARG A 1 82 ? 23.199 -0.857 -22.961 1.00 94.56 82 ARG A CA 1
ATOM 615 C C . ARG A 1 82 ? 22.438 -2.046 -22.378 1.00 94.56 82 ARG A C 1
ATOM 617 O O . ARG A 1 82 ? 22.962 -2.738 -21.513 1.00 94.56 82 ARG A O 1
ATOM 624 N N . ILE A 1 83 ? 21.212 -2.283 -22.837 1.00 95.25 83 ILE A N 1
ATOM 625 C CA . ILE A 1 83 ? 20.373 -3.389 -22.382 1.00 95.25 83 ILE A CA 1
ATOM 626 C C . ILE A 1 83 ? 20.501 -4.528 -23.401 1.00 95.25 83 ILE A C 1
ATOM 628 O O . ILE A 1 83 ? 20.369 -4.282 -24.603 1.00 95.25 83 ILE A O 1
ATOM 632 N N . PRO A 1 84 ? 20.695 -5.788 -22.973 1.00 96.19 84 PRO A N 1
ATOM 633 C CA . PRO A 1 84 ? 20.629 -6.920 -23.889 1.00 96.19 84 PRO A CA 1
ATOM 634 C C . PRO A 1 84 ? 19.302 -6.924 -24.664 1.00 96.19 84 PRO A C 1
ATOM 636 O O . PRO A 1 84 ? 18.226 -6.884 -24.065 1.00 96.19 84 PRO A O 1
ATOM 639 N N . ALA A 1 85 ? 19.353 -7.009 -25.997 1.00 94.94 85 ALA A N 1
ATOM 640 C CA . ALA A 1 85 ? 18.160 -6.897 -26.847 1.00 94.94 85 ALA A CA 1
ATOM 641 C C . ALA A 1 85 ? 17.067 -7.926 -26.491 1.00 94.94 85 ALA A C 1
ATOM 643 O O . ALA A 1 85 ? 15.875 -7.606 -26.488 1.00 94.94 85 ALA A O 1
ATOM 644 N N . ALA A 1 86 ? 17.477 -9.144 -26.122 1.00 93.62 86 ALA A N 1
ATOM 645 C CA . ALA A 1 86 ? 16.574 -10.185 -25.638 1.00 93.62 86 ALA A CA 1
ATOM 646 C C . ALA A 1 86 ? 15.881 -9.792 -24.319 1.00 93.62 86 ALA A C 1
ATOM 648 O O . ALA A 1 86 ? 14.683 -10.016 -24.173 1.00 93.62 86 ALA A O 1
ATOM 649 N N . ALA A 1 87 ? 16.594 -9.145 -23.390 1.00 93.31 87 ALA A N 1
ATOM 650 C CA . ALA A 1 87 ? 16.029 -8.691 -22.119 1.00 93.31 87 ALA A CA 1
ATOM 651 C C . ALA A 1 87 ? 15.020 -7.550 -22.316 1.00 93.31 87 ALA A C 1
ATOM 653 O O . ALA A 1 87 ? 13.938 -7.578 -21.730 1.00 93.31 87 ALA A O 1
ATOM 654 N N . LEU A 1 88 ? 15.326 -6.581 -23.188 1.00 94.38 88 LEU A N 1
ATOM 655 C CA . LEU A 1 88 ? 14.394 -5.497 -23.515 1.00 94.38 88 LEU A CA 1
ATOM 656 C C . LEU A 1 88 ? 13.125 -6.024 -24.207 1.00 94.38 88 LEU A C 1
ATOM 658 O O . LEU A 1 88 ? 12.016 -5.588 -23.892 1.00 94.38 88 LEU A O 1
ATOM 662 N N . THR A 1 89 ? 13.278 -6.988 -25.117 1.00 94.44 89 THR A N 1
ATOM 663 C CA . THR A 1 89 ? 12.147 -7.659 -25.780 1.00 94.44 89 THR A CA 1
ATOM 664 C C . THR A 1 89 ? 11.286 -8.398 -24.758 1.00 94.44 89 THR A C 1
ATOM 666 O O . THR A 1 89 ? 10.090 -8.127 -24.653 1.00 94.44 89 THR A O 1
ATOM 669 N N . ALA A 1 90 ? 11.904 -9.232 -23.918 1.00 92.00 90 ALA A N 1
ATOM 670 C CA . ALA A 1 90 ? 11.214 -9.979 -22.871 1.00 92.00 90 ALA A CA 1
ATOM 671 C C . ALA A 1 90 ? 10.486 -9.063 -21.872 1.00 92.00 90 ALA A C 1
ATOM 673 O O . ALA A 1 90 ? 9.398 -9.399 -21.390 1.00 92.00 90 ALA A O 1
ATOM 674 N N . TYR A 1 91 ? 11.054 -7.894 -21.568 1.00 92.75 91 TYR A N 1
ATOM 675 C CA . TYR A 1 91 ? 10.422 -6.888 -20.721 1.00 92.75 91 TYR A CA 1
ATOM 676 C C . TYR A 1 91 ? 9.151 -6.318 -21.362 1.00 92.75 91 TYR A C 1
ATOM 678 O O . TYR A 1 91 ? 8.092 -6.329 -20.734 1.00 92.75 91 TYR A O 1
ATOM 686 N N . ARG A 1 92 ? 9.215 -5.897 -22.632 1.00 93.06 92 ARG A N 1
ATOM 687 C CA . ARG A 1 92 ? 8.048 -5.385 -23.376 1.00 93.06 92 ARG A CA 1
ATOM 688 C C . ARG A 1 92 ? 6.943 -6.433 -23.523 1.00 93.06 92 ARG A C 1
ATOM 690 O O . ARG A 1 92 ? 5.765 -6.115 -23.360 1.00 93.06 92 ARG A O 1
ATOM 697 N N . GLU A 1 93 ? 7.307 -7.686 -23.780 1.00 92.81 93 GLU A N 1
ATOM 698 C CA . GLU A 1 93 ? 6.362 -8.808 -23.821 1.00 92.81 93 GLU A CA 1
ATOM 699 C C . GLU A 1 93 ? 5.682 -9.032 -22.466 1.00 92.81 93 GLU A C 1
ATOM 701 O O . GLU A 1 93 ? 4.467 -9.228 -22.402 1.00 92.81 93 GLU A O 1
ATOM 706 N N . THR A 1 94 ? 6.444 -8.939 -21.371 1.00 92.12 94 THR A N 1
ATOM 707 C CA . THR A 1 94 ? 5.912 -9.049 -20.004 1.00 92.12 94 THR A CA 1
ATOM 708 C C . THR A 1 94 ? 4.887 -7.951 -19.730 1.00 92.12 94 THR A C 1
ATOM 710 O O . THR A 1 94 ? 3.791 -8.257 -19.255 1.00 92.12 94 THR A O 1
ATOM 713 N N . ARG A 1 95 ? 5.192 -6.698 -20.097 1.00 92.81 95 ARG A N 1
ATOM 714 C CA . ARG A 1 95 ? 4.253 -5.570 -19.973 1.00 92.81 95 ARG A CA 1
ATOM 715 C C . ARG A 1 95 ? 2.995 -5.772 -20.811 1.00 92.81 95 ARG A C 1
ATOM 717 O O . ARG A 1 95 ? 1.886 -5.654 -20.302 1.00 92.81 95 ARG A O 1
ATOM 724 N N . THR A 1 96 ? 3.153 -6.195 -22.065 1.00 92.69 96 THR A N 1
ATOM 725 C CA . THR A 1 96 ? 2.025 -6.485 -22.969 1.00 92.69 96 THR A CA 1
ATOM 726 C C . THR A 1 96 ? 1.113 -7.575 -22.399 1.00 92.69 96 THR A C 1
ATOM 728 O O . THR A 1 96 ? -0.116 -7.438 -22.394 1.00 92.69 96 THR A O 1
ATOM 731 N N . ARG A 1 97 ? 1.697 -8.653 -21.857 1.00 92.62 97 ARG A N 1
ATOM 732 C CA . ARG A 1 97 ? 0.951 -9.713 -21.170 1.00 92.62 97 ARG A CA 1
ATOM 733 C C . ARG A 1 97 ? 0.226 -9.170 -19.938 1.00 92.62 97 ARG A C 1
ATOM 735 O O . ARG A 1 97 ? -0.951 -9.473 -19.760 1.00 92.62 97 ARG A O 1
ATOM 742 N N . ASN A 1 98 ? 0.904 -8.385 -19.099 1.00 94.56 98 ASN A N 1
ATOM 743 C CA . ASN A 1 98 ? 0.319 -7.783 -17.899 1.00 94.56 98 ASN A CA 1
ATOM 744 C C . ASN A 1 98 ? -0.883 -6.887 -18.244 1.00 94.56 98 ASN A C 1
ATOM 746 O O . ASN A 1 98 ? -1.967 -7.099 -17.705 1.00 94.56 98 ASN A O 1
ATOM 750 N N . ALA A 1 99 ? -0.736 -5.986 -19.218 1.00 93.12 99 ALA A N 1
ATOM 751 C CA . ALA A 1 99 ? -1.817 -5.127 -19.698 1.00 93.12 99 ALA A CA 1
ATOM 752 C C . ALA A 1 99 ? -3.009 -5.939 -20.239 1.00 93.12 99 ALA A C 1
ATOM 754 O O . ALA A 1 99 ? -4.162 -5.638 -19.926 1.00 93.12 99 ALA A O 1
ATOM 755 N N . THR A 1 100 ? -2.738 -7.014 -20.988 1.00 94.06 100 THR A N 1
ATOM 756 C CA . THR A 1 100 ? -3.775 -7.932 -21.495 1.00 94.06 100 THR A CA 1
ATOM 757 C C . THR A 1 100 ? -4.551 -8.592 -20.353 1.00 94.06 100 THR A C 1
ATOM 759 O O . THR A 1 100 ? -5.778 -8.673 -20.399 1.00 94.06 100 THR A O 1
ATOM 762 N N . ILE A 1 101 ? -3.856 -9.042 -19.306 1.00 94.69 101 ILE A N 1
ATOM 763 C CA . ILE A 1 101 ? -4.480 -9.676 -18.137 1.00 94.69 101 ILE A CA 1
ATOM 764 C C . ILE A 1 101 ? -5.279 -8.658 -17.319 1.00 94.69 101 ILE A C 1
ATOM 766 O O . ILE A 1 101 ? -6.403 -8.962 -16.930 1.00 94.69 101 ILE A O 1
ATOM 770 N N . ASN A 1 102 ? -4.753 -7.450 -17.102 1.00 96.06 102 ASN A N 1
ATOM 771 C CA . ASN A 1 102 ? -5.466 -6.392 -16.382 1.00 96.06 102 ASN A CA 1
ATOM 772 C C . ASN A 1 102 ? -6.747 -5.994 -17.119 1.00 96.06 102 ASN A C 1
ATOM 774 O O . ASN A 1 102 ? -7.810 -5.909 -16.508 1.00 96.06 102 ASN A O 1
ATOM 778 N N . ARG A 1 103 ? -6.689 -5.860 -18.449 1.00 95.19 103 ARG A N 1
ATOM 779 C CA . ARG A 1 103 ? -7.887 -5.648 -19.267 1.00 95.19 103 ARG A CA 1
ATOM 780 C C . ARG A 1 103 ? -8.876 -6.803 -19.111 1.00 95.19 103 ARG A C 1
ATOM 782 O O . ARG A 1 103 ? -10.058 -6.562 -18.887 1.00 95.19 103 ARG A O 1
ATOM 789 N N . TYR A 1 104 ? -8.409 -8.045 -19.134 1.00 95.75 104 TYR A N 1
ATOM 790 C CA . TYR A 1 104 ? -9.292 -9.186 -18.923 1.00 95.75 104 TYR A CA 1
ATOM 791 C C . TYR A 1 104 ? -9.950 -9.197 -17.537 1.00 95.75 104 TYR A C 1
ATOM 793 O O . TYR A 1 104 ? -11.136 -9.491 -17.419 1.00 95.75 104 TYR A O 1
ATOM 801 N N . ALA A 1 105 ? -9.213 -8.827 -16.490 1.00 96.44 105 ALA A N 1
ATOM 802 C CA . ALA A 1 105 ? -9.757 -8.698 -15.142 1.00 96.44 105 ALA A CA 1
ATOM 803 C C . ALA A 1 105 ? -10.873 -7.640 -15.082 1.00 96.44 105 ALA A C 1
ATOM 805 O O . ALA A 1 105 ? -11.910 -7.881 -14.464 1.00 96.44 105 ALA A O 1
ATOM 806 N N . THR A 1 106 ? -10.717 -6.512 -15.787 1.00 96.50 106 THR A N 1
ATOM 807 C CA . THR A 1 106 ? -11.787 -5.501 -15.888 1.00 96.50 106 THR A CA 1
ATOM 808 C C . THR A 1 106 ? -13.022 -6.033 -16.623 1.00 96.50 106 THR A C 1
ATOM 810 O O . THR A 1 106 ? -14.144 -5.705 -16.246 1.00 96.50 106 THR A O 1
ATOM 813 N N . ASP A 1 107 ? -12.840 -6.899 -17.627 1.00 95.25 107 ASP A N 1
ATOM 814 C CA . ASP A 1 107 ? -13.952 -7.548 -18.327 1.00 95.25 107 ASP A CA 1
ATOM 815 C C . ASP A 1 107 ? -14.691 -8.530 -17.403 1.00 95.25 107 ASP A C 1
ATOM 817 O O . ASP A 1 107 ? -15.915 -8.570 -17.420 1.00 95.25 107 ASP A O 1
ATOM 821 N N . LEU A 1 108 ? -13.987 -9.261 -16.531 1.00 97.00 108 LEU A N 1
ATOM 822 C CA . LEU A 1 108 ? -14.626 -10.111 -15.515 1.00 97.00 108 LEU A CA 1
ATOM 823 C C . LEU A 1 108 ? -15.473 -9.301 -14.523 1.00 97.00 108 LEU A C 1
ATOM 825 O O . LEU A 1 108 ? -16.534 -9.765 -14.108 1.00 97.00 108 LEU A O 1
ATOM 829 N N . ALA A 1 109 ? -15.033 -8.097 -14.154 1.00 96.88 109 ALA A N 1
ATOM 830 C CA . ALA A 1 109 ? -15.824 -7.202 -13.312 1.00 96.88 109 ALA A CA 1
ATOM 831 C C . ALA A 1 109 ? -17.052 -6.643 -14.051 1.00 96.88 109 ALA A C 1
ATOM 833 O O . ALA A 1 109 ? -18.147 -6.612 -13.486 1.00 96.88 109 ALA A O 1
ATOM 834 N N . ARG A 1 110 ? -16.902 -6.276 -15.333 1.00 96.62 110 ARG A N 1
ATOM 835 C CA . ARG A 1 110 ? -18.023 -5.881 -16.204 1.00 96.62 110 ARG A CA 1
ATOM 836 C C . ARG A 1 110 ? -19.065 -6.988 -16.335 1.00 96.62 110 ARG A C 1
ATOM 838 O O . ARG A 1 110 ? -20.257 -6.717 -16.284 1.00 96.62 110 ARG A O 1
ATOM 845 N N . ASP A 1 111 ? -18.613 -8.227 -16.485 1.00 95.94 111 ASP A N 1
ATOM 846 C CA . ASP A 1 111 ? -19.472 -9.398 -16.654 1.00 95.94 111 ASP A CA 1
ATOM 847 C C . ASP A 1 111 ? -20.077 -9.884 -15.309 1.00 95.94 111 ASP A C 1
ATOM 849 O O . ASP A 1 111 ? -20.656 -10.968 -15.253 1.00 95.94 111 ASP A O 1
ATOM 853 N N . HIS A 1 112 ? -19.929 -9.123 -14.212 1.00 95.81 112 HIS A N 1
ATOM 854 C CA . HIS A 1 112 ? -20.378 -9.469 -12.851 1.00 95.81 112 HIS A CA 1
ATOM 855 C C . HIS A 1 112 ? -19.801 -10.782 -12.289 1.00 95.81 112 HIS A C 1
ATOM 857 O O . HIS A 1 112 ? -20.345 -11.381 -11.359 1.00 95.81 112 HIS A O 1
ATOM 863 N N . VAL A 1 113 ? -18.670 -11.230 -12.832 1.00 97.56 113 VAL A N 1
ATOM 864 C CA . VAL A 1 113 ? -17.923 -12.383 -12.319 1.00 97.56 113 VAL A CA 1
ATOM 865 C C . VAL A 1 113 ? -17.095 -11.965 -11.108 1.00 97.56 113 VAL A C 1
ATOM 867 O O . VAL A 1 113 ? -17.038 -12.697 -10.127 1.00 97.56 113 VAL A O 1
ATOM 870 N N . VAL A 1 114 ? -16.486 -10.781 -11.164 1.00 97.56 114 VAL A N 1
ATOM 871 C CA . VAL A 1 114 ? -15.758 -10.158 -10.052 1.00 97.56 114 VAL A CA 1
ATOM 872 C C . VAL A 1 114 ? -16.594 -9.000 -9.510 1.00 97.56 114 VAL A C 1
ATOM 874 O O . VAL A 1 114 ? -17.003 -8.114 -10.256 1.00 97.56 114 VAL A O 1
ATOM 877 N N . ASP A 1 115 ? -16.870 -9.006 -8.210 1.00 96.75 115 ASP A N 1
ATOM 878 C CA . ASP A 1 115 ? -17.714 -7.999 -7.561 1.00 96.75 115 ASP A CA 1
ATOM 879 C C . ASP A 1 115 ? -16.935 -6.736 -7.208 1.00 96.75 115 ASP A C 1
ATOM 881 O O . ASP A 1 115 ? -17.495 -5.641 -7.266 1.00 96.75 115 ASP A O 1
ATOM 885 N N . GLN A 1 116 ? -15.654 -6.887 -6.861 1.00 96.94 116 GLN A N 1
ATOM 886 C CA . GLN A 1 116 ? -14.716 -5.789 -6.638 1.00 96.94 116 GLN A CA 1
ATOM 887 C C . GLN A 1 116 ? -13.337 -6.166 -7.178 1.00 96.94 116 GLN A C 1
ATOM 889 O O . GLN A 1 116 ? -12.842 -7.261 -6.906 1.00 96.94 116 GLN A O 1
ATOM 894 N N . LEU A 1 117 ? -12.716 -5.254 -7.919 1.00 97.69 117 LEU A N 1
ATOM 895 C CA . LEU A 1 117 ? -11.377 -5.396 -8.471 1.00 97.69 117 LEU A CA 1
ATOM 896 C C . LEU A 1 117 ? -10.514 -4.208 -8.047 1.00 97.69 117 LEU A C 1
ATOM 898 O O . LEU A 1 117 ? -10.859 -3.064 -8.327 1.00 97.69 117 LEU A O 1
ATOM 902 N N . ILE A 1 118 ? -9.362 -4.484 -7.448 1.00 97.12 118 ILE A N 1
ATOM 903 C CA . ILE A 1 118 ? -8.327 -3.472 -7.225 1.00 97.12 118 ILE A CA 1
ATOM 904 C C . ILE A 1 118 ? -7.229 -3.676 -8.268 1.00 97.12 118 ILE A C 1
ATOM 906 O O . ILE A 1 118 ? -6.614 -4.741 -8.336 1.00 97.12 118 ILE A O 1
ATOM 910 N N . LEU A 1 119 ? -6.994 -2.662 -9.098 1.00 96.31 119 LEU A N 1
ATOM 911 C CA . LEU A 1 119 ? -5.835 -2.593 -9.983 1.00 96.31 119 LEU A CA 1
ATOM 912 C C . LEU A 1 119 ? -4.750 -1.759 -9.302 1.00 96.31 119 LEU A C 1
ATOM 914 O O . LEU A 1 119 ? -4.814 -0.529 -9.307 1.00 96.31 119 LEU A O 1
ATOM 918 N N . SER A 1 120 ? -3.775 -2.434 -8.699 1.00 93.44 120 SER A N 1
ATOM 919 C CA . SER A 1 120 ? -2.699 -1.779 -7.967 1.00 93.44 120 SER A CA 1
ATOM 920 C C . SER A 1 120 ? -1.558 -1.336 -8.870 1.00 93.44 120 SER A C 1
ATOM 922 O O . SER A 1 120 ? -1.080 -2.116 -9.687 1.00 93.44 120 SER A O 1
ATOM 924 N N . GLN A 1 121 ? -1.063 -0.117 -8.705 1.00 91.44 121 GLN A N 1
ATOM 925 C CA . GLN A 1 121 ? 0.212 0.310 -9.266 1.00 91.44 121 GLN A CA 1
ATOM 926 C C . GLN A 1 121 ? 1.341 -0.133 -8.326 1.00 91.44 121 GLN A C 1
ATOM 928 O O . GLN A 1 121 ? 1.445 0.351 -7.202 1.00 91.44 121 GLN A O 1
ATOM 933 N N . ASP A 1 122 ? 2.181 -1.058 -8.793 1.00 88.44 122 ASP A N 1
ATOM 934 C CA . ASP A 1 122 ? 3.445 -1.419 -8.132 1.00 88.44 122 ASP A CA 1
ATOM 935 C C . ASP A 1 122 ? 4.466 -0.304 -8.407 1.00 88.44 122 ASP A C 1
ATOM 937 O O . ASP A 1 122 ? 4.574 0.130 -9.557 1.00 88.44 122 ASP A O 1
ATOM 941 N N . ASP A 1 123 ? 5.160 0.170 -7.368 1.00 82.19 123 ASP A N 1
ATOM 942 C CA . ASP A 1 123 ? 6.118 1.290 -7.335 1.00 82.19 123 ASP A CA 1
ATOM 943 C C . ASP A 1 123 ? 5.912 2.361 -8.426 1.00 82.19 123 ASP A C 1
ATOM 945 O O . ASP A 1 123 ? 6.492 2.296 -9.521 1.00 82.19 123 ASP A O 1
ATOM 949 N N . ALA A 1 124 ? 5.110 3.383 -8.124 1.00 77.19 124 ALA A N 1
ATOM 950 C CA . ALA A 1 124 ? 4.819 4.447 -9.071 1.00 77.19 124 ALA A CA 1
ATOM 951 C C . ALA A 1 124 ? 5.979 5.449 -9.207 1.00 77.19 124 ALA A C 1
ATOM 953 O O . ALA A 1 124 ? 6.773 5.695 -8.294 1.00 77.19 124 ALA A O 1
ATOM 954 N N . ARG A 1 125 ? 6.071 6.063 -10.389 1.00 82.12 125 ARG A N 1
ATOM 955 C CA . ARG A 1 125 ? 6.957 7.197 -10.686 1.00 82.12 125 ARG A CA 1
ATOM 956 C C . ARG A 1 125 ? 6.170 8.266 -11.427 1.00 82.12 125 ARG A C 1
ATOM 958 O O . ARG A 1 125 ? 5.216 7.951 -12.136 1.00 82.12 125 ARG A O 1
ATOM 965 N N . ALA A 1 126 ? 6.627 9.513 -11.323 1.00 82.31 126 ALA A N 1
ATOM 966 C CA . ALA A 1 126 ? 6.007 10.656 -11.996 1.00 82.31 126 ALA A CA 1
ATOM 967 C C . ALA A 1 126 ? 6.055 10.578 -13.535 1.00 82.31 126 ALA A C 1
ATOM 969 O O . ALA A 1 126 ? 5.347 11.326 -14.202 1.00 82.31 126 ALA A O 1
ATOM 970 N N . ARG A 1 127 ? 6.901 9.704 -14.099 1.00 86.06 127 ARG A N 1
ATOM 971 C CA . ARG A 1 127 ? 7.064 9.466 -15.540 1.00 86.06 127 ARG A CA 1
ATOM 972 C C . ARG A 1 127 ? 7.288 7.986 -15.822 1.00 86.06 127 ARG A C 1
ATOM 974 O O . ARG A 1 127 ? 7.832 7.286 -14.966 1.00 86.06 127 ARG A O 1
ATOM 981 N N . GLY A 1 128 ? 6.921 7.547 -17.023 1.00 90.38 128 GLY A N 1
ATOM 982 C CA . GLY A 1 128 ? 7.230 6.220 -17.550 1.00 90.38 128 GLY A CA 1
ATOM 983 C C . GLY A 1 128 ? 6.035 5.472 -18.131 1.00 90.38 128 GLY A C 1
ATOM 984 O O . GLY A 1 128 ? 4.884 5.859 -17.938 1.00 90.38 128 GLY A O 1
ATOM 985 N N . VAL A 1 129 ? 6.345 4.356 -18.795 1.00 91.75 129 VAL A N 1
ATOM 986 C CA . VAL A 1 129 ? 5.405 3.507 -19.560 1.00 91.75 129 VAL A CA 1
ATOM 987 C C . VAL A 1 129 ? 4.176 3.024 -18.778 1.00 91.75 129 VAL A C 1
ATOM 989 O O . VAL A 1 129 ? 3.139 2.717 -19.366 1.00 91.75 129 VAL A O 1
ATOM 992 N N . HIS A 1 130 ? 4.260 2.933 -17.446 1.00 90.19 130 HIS A N 1
ATOM 993 C CA . HIS A 1 130 ? 3.131 2.515 -16.606 1.00 90.19 130 HIS A CA 1
ATOM 994 C C . HIS A 1 130 ? 2.000 3.549 -16.595 1.00 90.19 130 HIS A C 1
ATOM 996 O O . HIS A 1 130 ? 0.844 3.176 -16.399 1.00 90.19 130 HIS A O 1
ATOM 1002 N N . LEU A 1 131 ? 2.299 4.831 -16.837 1.00 89.56 131 LEU A N 1
ATOM 1003 C CA . LEU A 1 131 ? 1.294 5.894 -16.851 1.00 89.56 131 LEU A CA 1
ATOM 1004 C C . LEU A 1 131 ? 0.322 5.732 -18.020 1.00 89.56 131 LEU A C 1
ATOM 1006 O O . LEU A 1 131 ? -0.889 5.840 -17.820 1.00 89.56 131 LEU A O 1
ATOM 1010 N N . GLU A 1 132 ? 0.819 5.423 -19.223 1.00 89.25 132 GLU A N 1
ATOM 1011 C CA . GLU A 1 132 ? -0.051 5.168 -20.374 1.00 89.25 132 GLU A CA 1
ATOM 1012 C C . GLU A 1 132 ? -0.894 3.900 -20.162 1.00 89.25 132 GLU A C 1
ATOM 1014 O O . GLU A 1 132 ? -2.098 3.889 -20.433 1.00 89.25 132 GLU A O 1
ATOM 1019 N N . GLU A 1 133 ? -0.294 2.832 -19.634 1.00 92.25 133 GLU A N 1
ATOM 1020 C CA . GLU A 1 133 ? -1.004 1.589 -19.311 1.00 92.25 133 GLU A CA 1
ATOM 1021 C C . GLU A 1 133 ? -2.136 1.830 -18.303 1.00 92.25 133 GLU A C 1
ATOM 1023 O O . GLU A 1 133 ? -3.270 1.386 -18.521 1.00 92.25 133 GLU A O 1
ATOM 1028 N N . ARG A 1 134 ? -1.853 2.591 -17.240 1.00 91.94 134 ARG A N 1
ATOM 1029 C CA . ARG A 1 134 ? -2.841 3.008 -16.243 1.00 91.94 134 ARG A CA 1
ATOM 1030 C C . ARG A 1 134 ? -3.936 3.868 -16.872 1.00 91.94 134 ARG A C 1
ATOM 1032 O O . ARG A 1 134 ? -5.114 3.610 -16.631 1.00 91.94 134 ARG A O 1
ATOM 1039 N N . ALA A 1 135 ? -3.581 4.845 -17.705 1.00 91.38 135 ALA A N 1
ATOM 1040 C CA . ALA A 1 135 ? -4.542 5.723 -18.369 1.00 91.38 135 ALA A CA 1
ATOM 1041 C C . ALA A 1 135 ? -5.495 4.943 -19.288 1.00 91.38 135 ALA A C 1
ATOM 1043 O O . ALA A 1 135 ? -6.707 5.161 -19.253 1.00 91.38 135 ALA A O 1
ATOM 1044 N N . ARG A 1 136 ? -4.980 3.973 -20.056 1.00 92.94 136 ARG A N 1
ATOM 1045 C CA . ARG A 1 136 ? -5.796 3.088 -20.906 1.00 92.94 136 ARG A CA 1
ATOM 1046 C C . ARG A 1 136 ? -6.764 2.231 -20.084 1.00 92.94 136 ARG A C 1
ATOM 1048 O O . ARG A 1 136 ? -7.911 2.044 -20.496 1.00 92.94 136 ARG A O 1
ATOM 1055 N N . LEU A 1 137 ? -6.329 1.718 -18.929 1.00 94.31 137 LEU A N 1
ATOM 1056 C CA . LEU A 1 137 ? -7.201 0.987 -18.002 1.00 94.31 137 LEU A CA 1
ATOM 1057 C C . LEU A 1 137 ? -8.280 1.904 -17.418 1.00 94.31 137 LEU A C 1
ATOM 1059 O O . LEU A 1 137 ? -9.454 1.541 -17.448 1.00 94.31 137 LEU A O 1
ATOM 1063 N N . GLN A 1 138 ? -7.912 3.107 -16.969 1.00 93.94 138 GLN A N 1
ATOM 1064 C CA . GLN A 1 138 ? -8.857 4.082 -16.425 1.00 93.94 138 GLN A CA 1
ATOM 1065 C C . GLN A 1 138 ? -9.907 4.497 -17.462 1.00 93.94 138 GLN A C 1
ATOM 1067 O O . GLN A 1 138 ? -11.098 4.499 -17.166 1.00 93.94 138 GLN A O 1
ATOM 1072 N N . GLN A 1 139 ? -9.493 4.766 -18.703 1.00 94.25 139 GLN A N 1
ATOM 1073 C CA . GLN A 1 139 ? -10.411 5.093 -19.795 1.00 94.25 139 GLN A CA 1
ATOM 1074 C C . GLN A 1 139 ? -11.404 3.951 -20.064 1.00 94.25 139 GLN A C 1
ATOM 1076 O O . GLN A 1 139 ? -12.596 4.188 -20.276 1.00 94.25 139 GLN A O 1
ATOM 1081 N N . HIS A 1 140 ? -10.934 2.699 -20.045 1.00 93.31 140 HIS A N 1
ATOM 1082 C CA . HIS A 1 140 ? -11.807 1.533 -20.189 1.00 93.31 140 HIS A CA 1
ATOM 1083 C C . HIS A 1 140 ? -12.811 1.418 -19.035 1.00 93.31 140 HIS A C 1
ATOM 1085 O O . HIS A 1 140 ? -14.004 1.271 -19.287 1.00 93.31 140 HIS A O 1
ATOM 1091 N N . ILE A 1 141 ? -12.356 1.558 -17.787 1.00 96.06 141 ILE A N 1
ATOM 1092 C CA . ILE A 1 141 ? -13.216 1.564 -16.590 1.00 96.06 141 ILE A CA 1
ATOM 1093 C C . ILE A 1 141 ? -14.295 2.647 -16.699 1.00 96.06 141 ILE A C 1
ATOM 1095 O O . ILE A 1 141 ? -15.469 2.380 -16.441 1.00 96.06 141 ILE A O 1
ATOM 1099 N N . ASP A 1 142 ? -13.915 3.852 -17.120 1.00 95.56 142 ASP A N 1
ATOM 1100 C CA . ASP A 1 142 ? -14.809 5.002 -17.225 1.00 95.56 142 ASP A CA 1
ATOM 1101 C C . ASP A 1 142 ? -15.860 4.807 -18.323 1.00 95.56 142 ASP A C 1
ATOM 1103 O O . ASP A 1 142 ? -17.058 4.959 -18.078 1.00 95.56 142 ASP A O 1
ATOM 1107 N N . SER A 1 143 ? -15.423 4.414 -19.523 1.00 95.06 143 SER A N 1
ATOM 1108 C CA . SER A 1 143 ? -16.312 4.144 -20.663 1.00 95.06 143 SER A CA 1
ATOM 1109 C C . SER A 1 143 ? -17.292 2.999 -20.396 1.00 95.06 143 SER A C 1
ATOM 1111 O O . SER A 1 143 ? -18.447 3.072 -20.817 1.00 95.06 143 SER A O 1
ATOM 1113 N N . ALA A 1 144 ? -16.867 1.978 -19.648 1.00 94.88 144 ALA A N 1
ATOM 1114 C CA . ALA A 1 144 ? -17.711 0.865 -19.231 1.00 94.88 144 ALA A CA 1
ATOM 1115 C C . ALA A 1 144 ? -18.511 1.148 -17.942 1.00 94.88 144 ALA A C 1
ATOM 1117 O O . ALA A 1 144 ? -19.294 0.297 -17.528 1.00 94.88 144 ALA A O 1
ATOM 1118 N N . ARG A 1 145 ? -18.346 2.332 -17.328 1.00 96.12 145 ARG A N 1
ATOM 1119 C CA . ARG A 1 145 ? -19.003 2.769 -16.081 1.00 96.12 145 ARG A CA 1
ATOM 1120 C C . ARG A 1 145 ? -18.780 1.818 -14.897 1.00 96.12 145 ARG A C 1
ATOM 1122 O O . ARG A 1 145 ? -19.712 1.526 -14.161 1.00 96.12 145 ARG A O 1
ATOM 1129 N N . LEU A 1 146 ? -17.542 1.362 -14.703 1.00 96.38 146 LEU A N 1
ATOM 1130 C CA . LEU A 1 146 ? -17.176 0.349 -13.700 1.00 96.38 146 LEU A CA 1
ATOM 1131 C C . LEU A 1 146 ? -16.534 0.927 -12.425 1.00 96.38 146 LEU A C 1
ATOM 1133 O O . LEU A 1 146 ? -15.915 0.186 -11.665 1.00 96.38 146 LEU A O 1
ATOM 1137 N N . ARG A 1 147 ? -16.632 2.243 -12.183 1.00 93.94 147 ARG A N 1
ATOM 1138 C CA . ARG A 1 147 ? -15.974 2.920 -11.042 1.00 93.94 147 ARG A CA 1
ATOM 1139 C C . ARG A 1 147 ? -16.482 2.472 -9.665 1.00 93.94 147 ARG A C 1
ATOM 1141 O O . ARG A 1 147 ? -15.795 2.665 -8.673 1.00 93.94 147 ARG A O 1
ATOM 1148 N N . ASP A 1 148 ? -17.676 1.894 -9.599 1.00 92.44 148 ASP A N 1
ATOM 1149 C CA . ASP A 1 148 ? -18.272 1.300 -8.395 1.00 92.44 148 ASP A CA 1
ATOM 1150 C C . ASP A 1 148 ? -17.701 -0.094 -8.063 1.00 92.44 148 ASP A C 1
ATOM 1152 O O . ASP A 1 148 ? -17.827 -0.582 -6.937 1.00 92.44 148 ASP A O 1
ATOM 1156 N N . ARG A 1 149 ? -17.070 -0.745 -9.047 1.00 94.56 149 ARG A N 1
ATOM 1157 C CA . ARG A 1 149 ? -16.522 -2.107 -8.942 1.00 94.56 149 ARG A CA 1
ATOM 1158 C C . ARG A 1 149 ? -15.012 -2.161 -9.045 1.00 94.56 149 ARG A C 1
ATOM 1160 O O . ARG A 1 149 ? -14.425 -3.135 -8.589 1.00 94.56 149 ARG A O 1
ATOM 1167 N N . ILE A 1 150 ? -14.394 -1.171 -9.679 1.00 96.69 150 ILE A N 1
ATOM 1168 C CA . ILE A 1 150 ? -12.969 -1.183 -9.984 1.00 96.69 150 ILE A CA 1
ATOM 1169 C C . ILE A 1 150 ? -12.320 0.076 -9.428 1.00 96.69 150 ILE A C 1
ATOM 1171 O O . ILE A 1 150 ? -12.676 1.184 -9.831 1.00 96.69 150 ILE A O 1
ATOM 1175 N N . SER A 1 151 ? -11.329 -0.104 -8.557 1.00 93.25 151 SER A N 1
ATOM 1176 C CA . SER A 1 151 ? -10.426 0.967 -8.142 1.00 93.25 151 SER A CA 1
ATOM 1177 C C . SER A 1 151 ? -9.057 0.803 -8.798 1.00 93.25 151 SER A C 1
ATOM 1179 O O . SER A 1 151 ? -8.596 -0.307 -9.068 1.00 93.25 151 SER A O 1
ATOM 1181 N N . VAL A 1 152 ? -8.410 1.937 -9.064 1.00 92.56 152 VAL A N 1
ATOM 1182 C CA . VAL A 1 152 ? -7.018 2.003 -9.511 1.00 92.56 152 VAL A CA 1
ATOM 1183 C C . VAL A 1 152 ? -6.261 2.858 -8.507 1.00 92.56 152 VAL A C 1
ATOM 1185 O O . VAL A 1 152 ? -6.537 4.054 -8.390 1.00 92.56 152 VAL A O 1
ATOM 1188 N N . GLN A 1 153 ? -5.326 2.253 -7.787 1.00 89.88 153 GLN A N 1
ATOM 1189 C CA . GLN A 1 153 ? -4.617 2.885 -6.670 1.00 89.88 153 GLN A CA 1
ATOM 1190 C C . GLN A 1 153 ? -3.152 2.455 -6.652 1.00 89.88 153 GLN A C 1
ATOM 1192 O O . GLN A 1 153 ? -2.808 1.441 -7.252 1.00 89.88 153 GLN A O 1
ATOM 1197 N N . ALA A 1 154 ? -2.301 3.214 -5.974 1.00 87.12 154 ALA A N 1
ATOM 1198 C CA . ALA A 1 154 ? -0.945 2.784 -5.650 1.00 87.12 154 ALA A CA 1
ATOM 1199 C C . ALA A 1 154 ? -0.935 1.909 -4.379 1.00 87.12 154 ALA A C 1
ATOM 1201 O O . ALA A 1 154 ? -1.932 1.862 -3.654 1.00 87.12 154 ALA A O 1
ATOM 1202 N N . GLY A 1 155 ? 0.166 1.181 -4.163 1.00 85.62 155 GLY A N 1
ATOM 1203 C CA . GLY A 1 155 ? 0.268 0.131 -3.140 1.00 85.62 155 GLY A CA 1
ATOM 1204 C C . GLY A 1 155 ? -0.211 -1.224 -3.668 1.00 85.62 155 GLY A C 1
ATOM 1205 O O . GLY A 1 155 ? -1.179 -1.295 -4.422 1.00 85.62 155 GLY A O 1
ATOM 1206 N N . THR A 1 156 ? 0.519 -2.301 -3.366 1.00 89.62 156 THR A N 1
ATOM 1207 C CA . THR A 1 156 ? 0.277 -3.647 -3.925 1.00 89.62 156 THR A CA 1
ATOM 1208 C C . THR A 1 156 ? 0.266 -4.731 -2.858 1.00 89.62 156 THR A C 1
ATOM 1210 O O . THR A 1 156 ? -0.596 -5.613 -2.898 1.00 89.62 156 THR A O 1
ATOM 1213 N N . ASP A 1 157 ? 1.208 -4.697 -1.921 1.00 92.75 157 ASP A N 1
ATOM 1214 C CA . ASP A 1 157 ? 1.423 -5.807 -0.993 1.00 92.75 157 ASP A CA 1
ATOM 1215 C C . ASP A 1 157 ? 0.315 -5.890 0.071 1.00 92.75 157 ASP A C 1
ATOM 1217 O O . ASP A 1 157 ? -0.039 -6.968 0.547 1.00 92.75 157 ASP A O 1
ATOM 1221 N N . GLU A 1 158 ? -0.294 -4.754 0.396 1.00 94.88 158 GLU A N 1
ATOM 1222 C CA . GLU A 1 158 ? -1.360 -4.605 1.381 1.00 94.88 158 GLU A CA 1
ATOM 1223 C C . GLU A 1 158 ? -2.760 -4.911 0.827 1.00 94.88 158 GLU A C 1
ATOM 1225 O O . GLU A 1 158 ? -3.708 -5.134 1.584 1.00 94.88 158 GLU A O 1
ATOM 1230 N N . VAL A 1 159 ? -2.911 -4.973 -0.499 1.00 96.44 159 VAL A N 1
ATOM 1231 C CA . VAL A 1 159 ? -4.219 -5.068 -1.167 1.00 96.44 159 VAL A CA 1
ATOM 1232 C C . VAL A 1 159 ? -4.992 -6.325 -0.770 1.00 96.44 159 VAL A C 1
ATOM 1234 O O . VAL A 1 159 ? -6.211 -6.277 -0.601 1.00 96.44 159 VAL A O 1
ATOM 1237 N N . ALA A 1 160 ? -4.305 -7.452 -0.570 1.00 96.25 160 ALA A N 1
ATOM 1238 C CA . ALA A 1 160 ? -4.955 -8.679 -0.116 1.00 96.25 160 ALA A CA 1
ATOM 1239 C C . ALA A 1 160 ? -5.575 -8.518 1.284 1.00 96.25 160 ALA A C 1
ATOM 1241 O O . ALA A 1 160 ? -6.679 -9.012 1.521 1.00 96.25 160 ALA A O 1
ATOM 1242 N N . MET A 1 161 ? -4.907 -7.785 2.185 1.00 97.44 161 MET A N 1
ATOM 1243 C CA . MET A 1 161 ? -5.449 -7.473 3.510 1.00 97.44 161 MET A CA 1
ATOM 1244 C C . MET A 1 161 ? -6.674 -6.563 3.392 1.00 97.44 161 MET A C 1
ATOM 1246 O O . MET A 1 161 ? -7.691 -6.842 4.019 1.00 97.44 161 MET A O 1
ATOM 1250 N N . LEU A 1 162 ? -6.625 -5.536 2.535 1.00 98.12 162 LEU A N 1
ATOM 1251 C CA . LEU A 1 162 ? -7.768 -4.645 2.292 1.00 98.12 162 LEU A CA 1
ATOM 1252 C C . LEU A 1 162 ? -8.993 -5.413 1.780 1.00 98.12 162 LEU A C 1
ATOM 1254 O O . LEU A 1 162 ? -10.098 -5.215 2.282 1.00 98.12 162 LEU A O 1
ATOM 1258 N N . LEU A 1 163 ? -8.808 -6.313 0.808 1.00 98.00 163 LEU A N 1
ATOM 1259 C CA . LEU A 1 163 ? -9.901 -7.121 0.260 1.00 98.00 163 LEU A CA 1
ATOM 1260 C C . LEU A 1 163 ? -10.469 -8.104 1.288 1.00 98.00 163 LEU A C 1
ATOM 1262 O O . LEU A 1 163 ? -11.685 -8.295 1.327 1.00 98.00 163 LEU A O 1
ATOM 1266 N N . LEU A 1 164 ? -9.622 -8.702 2.132 1.00 97.44 164 LEU A N 1
ATOM 1267 C CA . LEU A 1 164 ? -10.076 -9.553 3.232 1.00 97.44 164 LEU A CA 1
ATOM 1268 C C . LEU A 1 164 ? -10.914 -8.750 4.233 1.00 97.44 164 LEU A C 1
ATOM 1270 O O . LEU A 1 164 ? -12.033 -9.154 4.551 1.00 97.44 164 LEU A O 1
ATOM 1274 N N . THR A 1 165 ? -10.413 -7.598 4.679 1.00 98.00 165 THR A N 1
ATOM 1275 C CA . THR A 1 165 ? -11.140 -6.695 5.580 1.00 98.00 165 THR A CA 1
ATOM 1276 C C . THR A 1 165 ? -12.476 -6.279 4.972 1.00 98.00 165 THR A C 1
ATOM 1278 O O . THR A 1 165 ? -13.506 -6.402 5.632 1.00 98.00 165 THR A O 1
ATOM 1281 N N . ARG A 1 166 ? -12.499 -5.904 3.686 1.00 97.88 166 ARG A N 1
ATOM 1282 C CA . ARG A 1 166 ? -13.735 -5.579 2.962 1.00 97.88 166 ARG A CA 1
ATOM 1283 C C . ARG A 1 166 ? -14.724 -6.737 2.965 1.00 97.88 166 ARG A C 1
ATOM 1285 O O . ARG A 1 166 ? -15.908 -6.518 3.201 1.00 97.88 166 ARG A O 1
ATOM 1292 N N . ALA A 1 167 ? -14.261 -7.956 2.686 1.00 97.31 167 ALA A N 1
ATOM 1293 C CA . ALA A 1 167 ? -15.119 -9.137 2.662 1.00 97.31 167 ALA A CA 1
ATOM 1294 C C . ALA A 1 167 ? -15.752 -9.403 4.035 1.00 97.31 167 ALA A C 1
ATOM 1296 O O . ALA A 1 167 ? -16.946 -9.693 4.110 1.00 97.31 167 ALA A O 1
ATOM 1297 N N . VAL A 1 168 ? -14.974 -9.265 5.113 1.00 96.69 168 VAL A N 1
ATOM 1298 C CA . VAL A 1 168 ? -15.454 -9.456 6.488 1.00 96.69 168 VAL A CA 1
ATOM 1299 C C . VAL A 1 168 ? -16.451 -8.367 6.886 1.00 96.69 168 VAL A C 1
ATOM 1301 O O . VAL A 1 168 ? -17.532 -8.689 7.371 1.00 96.69 168 VAL A O 1
ATOM 1304 N N . LEU A 1 169 ? -16.146 -7.094 6.620 1.00 97.25 169 LEU A N 1
ATOM 1305 C CA . LEU A 1 169 ? -17.058 -5.985 6.916 1.00 97.25 169 LEU A CA 1
ATOM 1306 C C . LEU A 1 169 ? -18.365 -6.101 6.126 1.00 97.25 169 LEU A C 1
ATOM 1308 O O . LEU A 1 169 ? -19.446 -5.986 6.697 1.00 97.25 169 LEU A O 1
ATOM 1312 N N . ALA A 1 170 ? -18.285 -6.422 4.831 1.00 95.94 170 ALA A N 1
ATOM 1313 C CA . ALA A 1 170 ? -19.466 -6.632 3.998 1.00 95.94 170 ALA A CA 1
ATOM 1314 C C . ALA A 1 170 ? -20.326 -7.805 4.496 1.00 95.94 170 ALA A C 1
ATOM 1316 O O . ALA A 1 170 ? -21.553 -7.720 4.449 1.00 95.94 170 ALA A O 1
ATOM 1317 N N . HIS A 1 171 ? -19.707 -8.878 5.000 1.00 94.38 171 HIS A N 1
ATOM 1318 C CA . HIS A 1 171 ? -20.426 -10.000 5.606 1.00 94.38 171 HIS A CA 1
ATOM 1319 C C . HIS A 1 171 ? -21.195 -9.586 6.869 1.00 94.38 171 HIS A C 1
ATOM 1321 O O . HIS A 1 171 ? -22.329 -10.022 7.058 1.00 94.38 171 HIS A O 1
ATOM 1327 N N . GLY A 1 172 ? -20.608 -8.715 7.694 1.00 95.19 172 GLY A N 1
ATOM 1328 C CA . GLY A 1 172 ? -21.254 -8.144 8.878 1.00 95.19 172 GLY A CA 1
ATOM 1329 C C . GLY A 1 172 ? -22.250 -7.017 8.595 1.00 95.19 172 GLY A C 1
ATOM 1330 O O . GLY A 1 172 ? -22.914 -6.558 9.522 1.00 95.19 172 GLY A O 1
ATOM 1331 N N . GLY A 1 173 ? -22.356 -6.547 7.346 1.00 96.25 173 GLY A N 1
ATOM 1332 C CA . GLY A 1 173 ? -23.108 -5.332 7.012 1.00 96.25 173 GLY A CA 1
ATOM 1333 C C . GLY A 1 173 ? -22.498 -4.061 7.618 1.00 96.25 173 GLY A C 1
ATOM 1334 O O . GLY A 1 173 ? -23.208 -3.088 7.858 1.00 96.25 173 GLY A O 1
ATOM 1335 N N . GLU A 1 174 ? -21.196 -4.082 7.898 1.00 97.00 174 GLU A N 1
ATOM 1336 C CA . GLU A 1 174 ? -20.460 -3.014 8.567 1.00 97.00 174 GLU A CA 1
ATOM 1337 C C . GLU A 1 174 ? -19.857 -2.047 7.541 1.00 97.00 174 GLU A C 1
ATOM 1339 O O . GLU A 1 174 ? -19.327 -2.457 6.506 1.00 97.00 174 GLU A O 1
ATOM 1344 N N . ARG A 1 175 ? -19.909 -0.747 7.846 1.00 96.69 175 ARG A N 1
ATOM 1345 C CA . ARG A 1 175 ? -19.297 0.311 7.035 1.00 96.69 175 ARG A CA 1
ATOM 1346 C C . ARG A 1 175 ? -18.729 1.401 7.946 1.00 96.69 175 ARG A C 1
ATOM 1348 O O . ARG A 1 175 ? -19.415 2.387 8.205 1.00 96.69 175 ARG A O 1
ATOM 1355 N N . PRO A 1 176 ? -17.528 1.183 8.502 1.00 97.12 176 PRO A N 1
ATOM 1356 C CA . PRO A 1 176 ? -16.982 2.067 9.519 1.00 97.12 176 PRO A CA 1
ATOM 1357 C C . PRO A 1 176 ? -16.546 3.413 8.927 1.00 97.12 176 PRO A C 1
ATOM 1359 O O . PRO A 1 176 ? -16.063 3.475 7.792 1.00 97.12 176 PRO A O 1
ATOM 1362 N N . HIS A 1 177 ? -16.670 4.472 9.722 1.00 97.88 177 HIS A N 1
ATOM 1363 C CA . HIS A 1 177 ? -16.170 5.811 9.438 1.00 97.88 177 HIS A CA 1
ATOM 1364 C C . HIS A 1 177 ? -14.773 5.995 10.033 1.00 97.88 177 HIS A C 1
ATOM 1366 O O . HIS A 1 177 ? -14.531 5.707 11.204 1.00 97.88 177 HIS A O 1
ATOM 1372 N N . ILE A 1 178 ? -13.848 6.514 9.237 1.00 98.50 178 ILE A N 1
ATOM 1373 C CA . ILE A 1 178 ? -12.442 6.676 9.588 1.00 98.50 178 ILE A CA 1
ATOM 1374 C C . ILE A 1 178 ? -12.092 8.155 9.511 1.00 98.50 178 ILE A C 1
ATOM 1376 O O . ILE A 1 178 ? -12.293 8.781 8.472 1.00 98.50 178 ILE A O 1
ATOM 1380 N N . ALA A 1 179 ? -11.551 8.701 10.599 1.00 98.19 179 ALA A N 1
ATOM 1381 C CA . ALA A 1 179 ? -11.030 10.060 10.662 1.00 98.19 179 ALA A CA 1
ATOM 1382 C C . ALA A 1 179 ? -9.495 10.051 10.591 1.00 98.19 179 ALA A C 1
ATOM 1384 O O . ALA A 1 179 ? -8.844 9.654 11.565 1.00 98.19 179 ALA A O 1
ATOM 1385 N N . PRO A 1 180 ? -8.893 10.479 9.467 1.00 98.25 180 PRO A N 1
ATOM 1386 C CA . PRO A 1 180 ? -7.454 10.676 9.372 1.00 98.25 180 PRO A CA 1
ATOM 1387 C C . PRO A 1 180 ? -7.000 11.898 10.176 1.00 98.25 180 PRO A C 1
ATOM 1389 O O . PRO A 1 180 ? -7.567 12.984 10.069 1.00 98.25 180 PRO A O 1
ATOM 1392 N N . ILE A 1 181 ? -5.9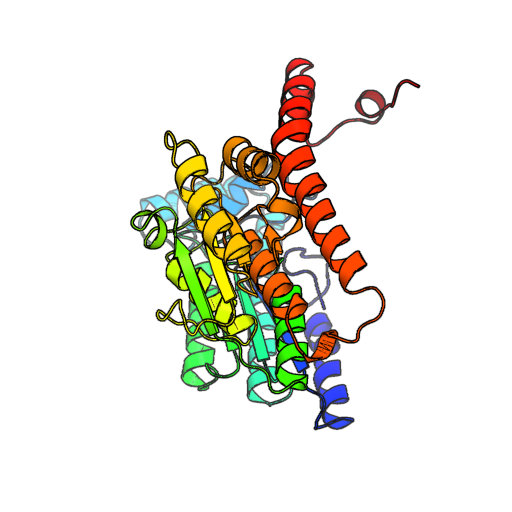37 11.728 10.952 1.00 98.12 181 ILE A N 1
ATOM 1393 C CA . ILE A 1 181 ? -5.294 12.758 11.764 1.00 98.12 181 ILE A CA 1
ATOM 1394 C C . ILE A 1 181 ? -3.821 12.774 11.367 1.00 98.12 181 ILE A C 1
ATOM 1396 O O . ILE A 1 181 ? -3.099 11.812 11.613 1.00 98.12 181 ILE A O 1
ATOM 1400 N N . TYR A 1 182 ? -3.369 13.857 10.742 1.00 98.44 182 TYR A N 1
ATOM 1401 C CA . TYR A 1 182 ? -2.009 13.967 10.212 1.00 98.44 182 TYR A CA 1
ATOM 1402 C C . TYR A 1 182 ? -1.092 14.703 11.188 1.00 98.44 182 TYR A C 1
ATOM 1404 O O . TYR A 1 182 ? -1.466 15.746 11.727 1.00 98.44 182 TYR A O 1
ATOM 1412 N N . SER A 1 183 ? 0.142 14.223 11.364 1.00 98.31 183 SER A N 1
ATOM 1413 C CA . SER A 1 183 ? 1.153 14.948 12.147 1.00 98.31 183 SER A CA 1
ATOM 1414 C C . SER A 1 183 ? 1.614 16.238 11.462 1.00 98.31 183 SER A C 1
ATOM 1416 O O . SER A 1 183 ? 2.051 17.171 12.135 1.00 98.31 183 SER A O 1
ATOM 1418 N N . SER A 1 184 ? 1.495 16.302 10.130 1.00 97.19 184 SER A N 1
ATOM 1419 C CA . SER A 1 184 ? 1.862 17.454 9.307 1.00 97.19 184 SER A CA 1
ATOM 1420 C C . SER A 1 184 ? 0.813 17.725 8.217 1.00 97.19 184 SER A C 1
ATOM 1422 O O . SER A 1 184 ? 0.752 16.992 7.226 1.00 97.19 184 SER A O 1
ATOM 1424 N N . PRO A 1 185 ? 0.027 18.816 8.329 1.00 94.00 185 PRO A N 1
ATOM 1425 C CA . PRO A 1 185 ? -0.892 19.249 7.270 1.00 94.00 185 PRO A CA 1
ATOM 1426 C C . PRO A 1 185 ? -0.190 19.587 5.947 1.00 94.00 185 PRO A C 1
ATOM 1428 O O . PRO A 1 185 ? -0.808 19.547 4.886 1.00 94.00 185 PRO A O 1
ATOM 1431 N N . ALA A 1 186 ? 1.101 19.934 5.994 1.00 95.12 186 ALA A N 1
ATOM 1432 C CA . ALA A 1 186 ? 1.889 20.169 4.790 1.00 95.12 186 ALA A CA 1
ATOM 1433 C C . ALA A 1 186 ? 2.141 18.854 4.035 1.00 95.12 186 ALA A C 1
ATOM 1435 O O . ALA A 1 186 ? 1.898 18.797 2.833 1.00 95.12 186 ALA A O 1
ATOM 1436 N N . MET A 1 187 ? 2.556 17.792 4.738 1.00 95.50 187 MET A N 1
ATOM 1437 C CA . MET A 1 187 ? 2.820 16.477 4.131 1.00 95.50 187 MET A CA 1
ATOM 1438 C C . MET A 1 187 ? 1.549 15.761 3.661 1.00 95.50 187 MET A C 1
ATOM 1440 O O . MET A 1 187 ? 1.591 14.980 2.718 1.00 95.50 187 MET A O 1
ATOM 1444 N N . GLN A 1 188 ? 0.393 16.066 4.254 1.00 95.75 188 GLN A N 1
ATOM 1445 C CA . GLN A 1 188 ? -0.905 15.562 3.788 1.00 95.75 188 GLN A CA 1
ATOM 1446 C C . GLN A 1 188 ? -1.139 15.806 2.281 1.00 95.75 188 GLN A C 1
ATOM 1448 O O . GLN A 1 188 ? -1.777 14.996 1.605 1.00 95.75 188 GLN A O 1
ATOM 1453 N N . ARG A 1 189 ? -0.624 16.923 1.749 1.00 96.25 189 ARG A N 1
ATOM 1454 C CA . ARG A 1 189 ? -0.845 17.373 0.365 1.00 96.25 189 ARG A CA 1
ATOM 1455 C C . ARG A 1 189 ? 0.336 17.096 -0.566 1.00 96.25 189 ARG A C 1
ATOM 1457 O O . ARG A 1 189 ? 0.334 17.577 -1.699 1.00 96.25 189 ARG A O 1
ATOM 1464 N N . THR A 1 190 ? 1.349 16.364 -0.110 1.00 94.25 190 THR A N 1
ATOM 1465 C CA . THR A 1 190 ? 2.524 16.025 -0.920 1.00 94.25 190 THR A CA 1
ATOM 1466 C C . THR A 1 190 ? 2.435 14.603 -1.463 1.00 94.25 190 THR A C 1
ATOM 1468 O O . THR A 1 190 ? 1.705 13.757 -0.941 1.00 94.25 190 THR A O 1
ATOM 1471 N N . LEU A 1 191 ? 3.170 14.353 -2.549 1.00 92.31 191 LEU A N 1
ATOM 1472 C CA . LEU A 1 191 ? 3.403 13.002 -3.052 1.00 92.31 191 LEU A CA 1
ATOM 1473 C C . LEU A 1 191 ? 4.392 12.305 -2.122 1.00 92.31 191 LEU A C 1
ATOM 1475 O O . LEU A 1 191 ? 5.474 12.839 -1.867 1.00 92.31 191 LEU A O 1
ATOM 1479 N N . MET A 1 192 ? 4.022 11.126 -1.631 1.00 92.06 192 MET A N 1
ATOM 1480 C CA . MET A 1 192 ? 4.959 10.267 -0.916 1.00 92.06 192 MET A CA 1
ATOM 1481 C C . MET A 1 192 ? 5.861 9.522 -1.913 1.00 92.06 192 MET A C 1
ATOM 1483 O O . MET A 1 192 ? 5.489 9.343 -3.078 1.00 92.06 192 MET A O 1
ATOM 1487 N N . PRO A 1 193 ? 7.049 9.074 -1.484 1.00 90.06 193 PRO A N 1
ATOM 1488 C CA . PRO A 1 193 ? 7.901 8.210 -2.291 1.00 90.06 193 PRO A CA 1
ATOM 1489 C C . PRO A 1 193 ? 7.136 6.989 -2.812 1.00 90.06 193 PRO A C 1
ATOM 1491 O O . PRO A 1 193 ? 6.397 6.355 -2.063 1.00 90.06 193 PRO A O 1
ATOM 1494 N N . TYR A 1 194 ? 7.348 6.656 -4.089 1.00 85.38 194 TYR A N 1
ATOM 1495 C CA . TYR A 1 194 ? 6.718 5.522 -4.790 1.00 85.38 194 TYR A CA 1
ATOM 1496 C C . TYR A 1 194 ? 5.195 5.626 -4.998 1.00 85.38 194 TYR A C 1
ATOM 1498 O O . TYR A 1 194 ? 4.590 4.697 -5.534 1.00 85.38 194 TYR A O 1
ATOM 1506 N N . GLU A 1 195 ? 4.592 6.762 -4.649 1.00 86.25 195 GLU A N 1
ATOM 1507 C CA . GLU A 1 195 ? 3.184 7.077 -4.895 1.00 86.25 195 GLU A CA 1
ATOM 1508 C C . GLU A 1 195 ? 3.043 8.071 -6.064 1.00 86.25 195 GLU A C 1
ATOM 1510 O O . GLU A 1 195 ? 3.985 8.777 -6.434 1.00 86.25 195 GLU A O 1
ATOM 1515 N N . ASP A 1 196 ? 1.849 8.157 -6.651 1.00 83.00 196 ASP A N 1
ATOM 1516 C CA . ASP A 1 196 ? 1.545 9.081 -7.756 1.00 83.00 196 ASP A CA 1
ATOM 1517 C C . ASP A 1 196 ? 0.348 10.010 -7.501 1.00 83.00 196 ASP A C 1
ATOM 1519 O O . ASP A 1 196 ? -0.041 10.792 -8.371 1.00 83.00 196 ASP A O 1
ATOM 1523 N N . VAL A 1 197 ? -0.196 9.980 -6.285 1.00 88.75 197 VAL A N 1
ATOM 1524 C CA . VAL A 1 197 ? -1.230 10.898 -5.800 1.00 88.75 197 VAL A CA 1
ATOM 1525 C C . VAL A 1 197 ? -0.847 11.456 -4.423 1.00 88.75 197 VAL A C 1
ATOM 1527 O O . VAL A 1 197 ? -0.020 10.856 -3.732 1.00 88.75 197 VAL A O 1
ATOM 1530 N N . PRO A 1 198 ? -1.396 12.616 -4.009 1.00 94.31 198 PRO A N 1
ATOM 1531 C CA . PRO A 1 198 ? -1.130 13.162 -2.681 1.00 94.31 198 PRO A CA 1
ATOM 1532 C C . PRO A 1 198 ? -1.527 12.189 -1.568 1.00 94.31 198 PRO A C 1
ATOM 1534 O O . PRO A 1 198 ? -2.501 11.450 -1.724 1.00 94.31 198 PRO A O 1
ATOM 1537 N N . LEU A 1 199 ? -0.836 12.252 -0.427 1.00 96.38 199 LEU A N 1
ATOM 1538 C CA . LEU A 1 199 ? -1.049 11.353 0.712 1.00 96.38 199 LEU A CA 1
ATOM 1539 C C . LEU A 1 199 ? -2.527 11.233 1.127 1.00 96.38 199 LEU A C 1
ATOM 1541 O O . LEU A 1 199 ? -3.023 10.125 1.316 1.00 96.38 199 LEU A O 1
ATOM 1545 N N . GLU A 1 200 ? -3.265 12.342 1.202 1.00 97.25 200 GLU A N 1
ATOM 1546 C CA . GLU A 1 200 ? -4.704 12.313 1.521 1.00 97.25 200 GLU A CA 1
ATOM 1547 C C . GLU A 1 200 ? -5.553 11.529 0.510 1.00 97.25 200 GLU A C 1
ATOM 1549 O O . GLU A 1 200 ? -6.563 10.922 0.865 1.00 97.25 200 GLU A O 1
ATOM 1554 N N . THR A 1 201 ? -5.143 11.518 -0.760 1.00 96.00 201 THR A N 1
ATOM 1555 C CA . THR A 1 201 ? -5.823 10.746 -1.801 1.00 96.00 201 THR A CA 1
ATOM 1556 C C . THR A 1 201 ? -5.535 9.259 -1.626 1.00 96.00 201 THR A C 1
ATOM 1558 O O . THR A 1 201 ? -6.474 8.468 -1.703 1.00 96.00 201 THR A O 1
ATOM 1561 N N . THR A 1 202 ? -4.290 8.883 -1.311 1.00 95.44 202 THR A N 1
ATOM 1562 C CA . THR A 1 202 ? -3.929 7.500 -0.957 1.00 95.44 202 THR A CA 1
ATOM 1563 C C . THR A 1 202 ? -4.729 7.022 0.257 1.00 95.44 202 THR A C 1
ATOM 1565 O O . THR A 1 202 ? -5.370 5.976 0.194 1.00 95.44 202 THR A O 1
ATOM 1568 N N . VAL A 1 203 ? -4.792 7.818 1.332 1.00 97.81 203 VAL A N 1
ATOM 1569 C CA . VAL A 1 203 ? -5.582 7.499 2.537 1.00 97.81 203 VAL A CA 1
ATOM 1570 C C . VAL A 1 203 ? -7.048 7.233 2.186 1.00 97.81 203 VAL A C 1
ATOM 1572 O O . VAL A 1 203 ? -7.592 6.191 2.556 1.00 97.81 203 VAL A O 1
ATOM 1575 N N . ARG A 1 204 ? -7.680 8.128 1.417 1.00 97.56 204 ARG A N 1
ATOM 1576 C CA . ARG A 1 204 ? -9.075 7.965 0.984 1.00 97.56 204 ARG A CA 1
ATOM 1577 C C . ARG A 1 204 ? -9.285 6.704 0.151 1.00 97.56 204 ARG A C 1
ATOM 1579 O O . ARG A 1 204 ? -10.260 5.988 0.373 1.00 97.56 204 ARG A O 1
ATOM 1586 N N . GLN A 1 205 ? -8.390 6.430 -0.799 1.00 96.00 205 GLN A N 1
ATOM 1587 C CA . GLN A 1 205 ? -8.469 5.244 -1.655 1.00 96.00 205 GLN A CA 1
ATOM 1588 C C . GLN A 1 205 ? -8.368 3.954 -0.837 1.00 96.00 205 GLN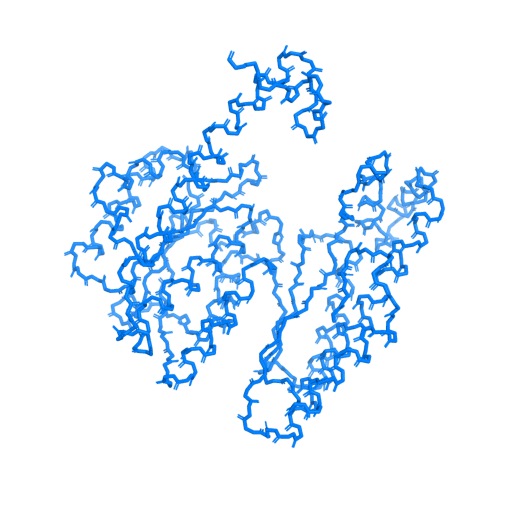 A C 1
ATOM 1590 O O . GLN A 1 205 ? -9.172 3.049 -1.042 1.00 96.00 205 GLN A O 1
ATOM 1595 N N . LEU A 1 206 ? -7.453 3.886 0.133 1.00 97.56 206 LEU A N 1
ATOM 1596 C CA . LEU A 1 206 ? -7.261 2.701 0.974 1.00 97.56 206 LEU A CA 1
ATOM 1597 C C . LEU A 1 206 ? -8.422 2.483 1.953 1.00 97.56 206 LEU A C 1
ATOM 1599 O O . LEU A 1 206 ? -8.881 1.350 2.108 1.00 97.56 206 LEU A O 1
ATOM 1603 N N . ILE A 1 207 ? -8.964 3.557 2.541 1.00 98.06 207 ILE A N 1
ATOM 1604 C CA . ILE A 1 207 ? -10.206 3.506 3.331 1.00 98.06 207 ILE A CA 1
ATOM 1605 C C . ILE A 1 207 ? -11.344 2.919 2.486 1.00 98.06 207 ILE A C 1
ATOM 1607 O O . ILE A 1 207 ? -12.007 1.960 2.893 1.00 98.06 207 ILE A O 1
ATOM 1611 N N . GLN A 1 208 ? -11.537 3.458 1.280 1.00 96.81 208 GLN A N 1
ATOM 1612 C CA . GLN A 1 208 ? -12.573 2.990 0.367 1.00 96.81 208 GLN A CA 1
ATOM 1613 C C . GLN A 1 208 ? -12.335 1.548 -0.068 1.00 96.81 208 GLN A C 1
ATOM 1615 O O . GLN A 1 208 ? -13.303 0.800 -0.143 1.00 96.81 208 GLN A O 1
ATOM 1620 N N . ALA A 1 209 ? -11.090 1.133 -0.318 1.00 96.31 209 ALA A N 1
ATOM 1621 C CA . ALA A 1 209 ? -10.709 -0.224 -0.710 1.00 96.31 209 ALA A CA 1
ATOM 1622 C C . ALA A 1 209 ? -10.980 -1.261 0.392 1.00 96.31 209 ALA A C 1
ATOM 1624 O O . ALA A 1 209 ? -11.481 -2.349 0.094 1.00 96.31 209 ALA A O 1
ATOM 1625 N N . ALA A 1 210 ? -10.756 -0.903 1.658 1.00 97.25 210 ALA A N 1
ATOM 1626 C CA . ALA A 1 210 ? -11.103 -1.734 2.811 1.00 97.25 210 ALA A CA 1
ATOM 1627 C C . ALA A 1 210 ? -12.614 -1.782 3.107 1.00 97.25 210 ALA A C 1
ATOM 1629 O O . ALA A 1 210 ? -13.047 -2.594 3.916 1.00 97.25 210 ALA A O 1
ATOM 1630 N N . GLY A 1 211 ? -13.429 -0.947 2.449 1.00 96.44 211 GLY A N 1
ATOM 1631 C CA . GLY A 1 211 ? -14.886 -0.911 2.624 1.00 96.44 211 GLY A CA 1
ATOM 1632 C C . GLY A 1 211 ? -15.387 0.100 3.661 1.00 96.44 211 GLY A C 1
ATOM 1633 O O . GLY A 1 211 ? -16.557 0.040 4.031 1.00 96.44 211 GLY A O 1
ATOM 1634 N N . GLY A 1 212 ? -14.534 1.021 4.115 1.00 97.19 212 GLY A N 1
ATOM 1635 C CA . GLY A 1 212 ? -14.903 2.105 5.027 1.00 97.19 212 GLY A CA 1
ATOM 1636 C C . GLY A 1 212 ? -15.252 3.420 4.322 1.00 97.19 212 GLY A C 1
ATOM 1637 O O . GLY A 1 212 ? -15.251 3.518 3.090 1.00 97.19 212 GLY A O 1
ATOM 1638 N N . GLU A 1 213 ? -15.522 4.449 5.123 1.00 97.38 213 GLU A N 1
ATOM 1639 C CA . GLU A 1 213 ? -15.743 5.832 4.687 1.00 97.38 213 GLU A CA 1
ATOM 1640 C C . GLU A 1 213 ? -14.853 6.821 5.423 1.00 97.38 213 GLU A C 1
ATOM 1642 O O . GLU A 1 213 ? -14.698 6.749 6.633 1.00 97.38 213 GLU A O 1
ATOM 1647 N N . GLU A 1 214 ? -14.297 7.791 4.703 1.00 97.56 214 GLU A N 1
ATOM 1648 C CA . GLU A 1 214 ? -13.590 8.907 5.329 1.00 97.56 214 GLU A CA 1
ATOM 1649 C C . GLU A 1 214 ? -14.601 9.878 5.964 1.00 97.56 214 GLU A C 1
ATOM 1651 O O . GLU A 1 214 ? -15.600 10.238 5.338 1.00 97.56 214 GLU A O 1
ATOM 1656 N N . THR A 1 215 ? -14.331 10.331 7.189 1.00 97.00 215 THR A N 1
ATOM 1657 C CA . THR A 1 215 ? -15.091 11.386 7.871 1.00 97.00 215 THR A CA 1
ATOM 1658 C C . THR A 1 215 ? -14.157 12.455 8.429 1.00 97.00 215 THR A C 1
ATOM 1660 O O . THR A 1 215 ? -13.053 12.167 8.884 1.00 97.00 215 THR A O 1
ATOM 1663 N N . THR A 1 216 ? -14.615 13.706 8.433 1.00 93.75 216 THR A N 1
ATOM 1664 C CA . THR A 1 216 ? -13.942 14.810 9.135 1.00 93.75 216 THR A CA 1
ATOM 1665 C C . THR A 1 216 ? -14.436 14.974 10.574 1.00 93.75 216 THR A C 1
ATOM 1667 O O . THR A 1 216 ? -13.860 15.745 11.337 1.00 93.75 216 THR A O 1
ATOM 1670 N N . ASP A 1 217 ? -15.522 14.290 10.946 1.00 93.81 217 ASP A N 1
ATOM 1671 C CA . ASP A 1 217 ? -16.076 14.307 12.298 1.00 93.81 217 ASP A CA 1
ATOM 1672 C C . ASP A 1 217 ? -15.377 13.245 13.157 1.00 93.81 217 ASP A C 1
ATOM 1674 O O . ASP A 1 217 ? -15.747 12.070 13.159 1.00 93.81 217 ASP A O 1
ATOM 1678 N N . VAL A 1 218 ? -14.333 13.677 13.866 1.00 90.38 218 VAL A N 1
ATOM 1679 C CA . VAL A 1 218 ? -13.477 12.834 14.719 1.00 90.38 218 VAL A CA 1
ATOM 1680 C C . VAL A 1 218 ? -14.251 12.205 15.886 1.00 90.38 218 VAL A C 1
ATOM 1682 O O . VAL A 1 218 ? -13.883 11.130 16.364 1.00 90.38 218 VAL A O 1
ATOM 1685 N N . GLU A 1 219 ? -15.330 12.841 16.343 1.00 87.38 219 GLU A N 1
ATOM 1686 C CA . GLU A 1 219 ? -16.151 12.352 17.457 1.00 87.38 219 GLU A CA 1
ATOM 1687 C C . GLU A 1 219 ? -17.163 11.292 17.006 1.00 87.38 219 GLU A C 1
ATOM 1689 O O . GLU A 1 219 ? -17.596 10.469 17.809 1.00 87.38 219 GLU A O 1
ATOM 1694 N N . ARG A 1 220 ? -17.519 11.279 15.717 1.00 87.81 220 ARG A N 1
ATOM 1695 C CA . ARG A 1 220 ? -18.381 10.251 15.110 1.00 87.81 220 ARG A CA 1
ATOM 1696 C C . ARG A 1 220 ? -17.618 9.140 14.396 1.00 87.81 220 ARG A C 1
ATOM 1698 O O . ARG A 1 220 ? -18.250 8.250 13.834 1.00 87.81 220 ARG A O 1
ATOM 1705 N N . ALA A 1 221 ? -16.293 9.206 14.368 1.00 95.25 221 ALA A N 1
ATOM 1706 C CA . ALA A 1 221 ? -15.480 8.206 13.699 1.00 95.25 221 ALA A CA 1
ATOM 1707 C C . ALA A 1 221 ? -15.434 6.897 14.501 1.00 95.25 221 ALA A C 1
ATOM 1709 O O . ALA A 1 221 ? -15.163 6.906 15.700 1.00 95.25 221 ALA A O 1
ATOM 1710 N N . ASP A 1 222 ? -15.626 5.771 13.814 1.00 96.56 222 ASP A N 1
ATOM 1711 C CA . ASP A 1 222 ? -15.408 4.427 14.360 1.00 96.56 222 ASP A CA 1
ATOM 1712 C C . ASP A 1 222 ? -13.909 4.128 14.532 1.00 96.56 222 ASP A C 1
ATOM 1714 O O . ASP A 1 222 ? -13.520 3.313 15.369 1.00 96.56 222 ASP A O 1
ATOM 1718 N N . HIS A 1 223 ? -13.063 4.789 13.731 1.00 97.62 223 HIS A N 1
ATOM 1719 C CA . HIS A 1 223 ? -11.608 4.707 13.812 1.00 97.62 223 HIS A CA 1
ATOM 1720 C C . HIS A 1 223 ? -10.942 6.069 13.647 1.00 97.62 223 HIS A C 1
ATOM 1722 O O . HIS A 1 223 ? -11.301 6.860 12.774 1.00 97.62 223 HIS A O 1
ATOM 1728 N N . ARG A 1 224 ? -9.884 6.299 14.420 1.00 98.12 224 ARG A N 1
ATOM 1729 C CA . ARG A 1 224 ? -8.973 7.436 14.277 1.00 98.12 224 ARG A CA 1
ATOM 1730 C C . ARG A 1 224 ? -7.662 6.919 13.693 1.00 98.12 224 ARG A C 1
ATOM 1732 O O . ARG A 1 224 ? -6.955 6.147 14.341 1.00 98.12 224 ARG A O 1
ATOM 1739 N N . LEU A 1 225 ? -7.363 7.315 12.457 1.00 98.69 225 LEU A N 1
ATOM 1740 C CA . LEU A 1 225 ? -6.127 6.962 11.761 1.00 98.69 225 LEU A CA 1
ATOM 1741 C C . LEU A 1 225 ? -5.092 8.064 11.982 1.00 98.69 225 LEU A C 1
ATOM 1743 O O . LEU A 1 225 ? -5.151 9.113 11.350 1.00 98.69 225 LEU A O 1
ATOM 1747 N N . PHE A 1 226 ? -4.119 7.813 12.844 1.00 98.75 226 PHE A N 1
ATOM 1748 C CA . PHE A 1 226 ? -2.995 8.703 13.088 1.00 98.75 226 PHE A CA 1
ATOM 1749 C C . PHE A 1 226 ? -1.897 8.453 12.056 1.00 98.75 226 PHE A C 1
ATOM 1751 O O . PHE A 1 226 ? -1.238 7.415 12.075 1.00 98.75 226 PHE A O 1
ATOM 1758 N N . VAL A 1 227 ? -1.699 9.418 11.163 1.00 98.75 227 VAL A N 1
ATOM 1759 C CA . VAL A 1 227 ? -0.714 9.376 10.081 1.00 98.75 227 VAL A CA 1
ATOM 1760 C C . VAL A 1 227 ? 0.487 10.234 10.470 1.00 98.75 227 VAL A C 1
ATOM 1762 O O . VAL A 1 227 ? 0.420 11.466 10.456 1.00 98.75 227 VAL A O 1
ATOM 1765 N N . TYR A 1 228 ? 1.583 9.583 10.851 1.00 98.56 228 TYR A N 1
ATOM 1766 C CA . TYR A 1 228 ? 2.826 10.240 11.233 1.00 98.56 228 TYR A CA 1
ATOM 1767 C C . TYR A 1 228 ? 3.765 10.356 10.031 1.00 98.56 228 TYR A C 1
ATOM 1769 O O . TYR A 1 228 ? 4.162 9.356 9.447 1.00 98.56 228 TYR A O 1
ATOM 1777 N N . THR A 1 229 ? 4.126 11.588 9.674 1.00 97.88 229 THR A N 1
ATOM 1778 C CA . THR A 1 229 ? 5.066 11.915 8.583 1.00 97.88 229 THR A CA 1
ATOM 1779 C C . THR A 1 229 ? 6.125 12.929 9.019 1.00 97.88 229 THR A C 1
ATOM 1781 O O . THR A 1 229 ? 6.896 13.418 8.202 1.00 97.88 229 THR A O 1
ATOM 1784 N N . SER A 1 230 ? 6.145 13.314 10.296 1.00 96.81 230 SER A N 1
ATOM 1785 C CA . SER A 1 230 ? 7.019 14.370 10.834 1.00 96.81 230 SER A CA 1
ATOM 1786 C C . SER A 1 230 ? 8.350 13.815 11.356 1.00 96.81 230 SER A C 1
ATOM 1788 O O . SER A 1 230 ? 8.854 14.268 12.389 1.00 96.81 230 SER A O 1
ATOM 1790 N N . ARG A 1 231 ? 8.895 12.791 10.685 1.00 93.81 231 ARG A N 1
ATOM 1791 C CA . ARG A 1 231 ? 10.148 12.126 11.071 1.00 93.81 231 ARG A CA 1
ATOM 1792 C C . ARG A 1 231 ? 11.305 13.125 11.097 1.00 93.81 231 ARG A C 1
ATOM 1794 O O . ARG A 1 231 ? 11.469 13.928 10.179 1.00 93.81 231 ARG A O 1
ATOM 1801 N N . GLY A 1 232 ? 12.108 13.089 12.159 1.00 89.75 232 GLY A N 1
ATOM 1802 C CA . GLY A 1 232 ? 13.238 14.005 12.356 1.00 89.75 232 GLY A CA 1
ATOM 1803 C C . GLY A 1 232 ? 12.875 15.456 12.716 1.00 89.75 232 GLY A C 1
ATOM 1804 O O . GLY A 1 232 ? 13.777 16.254 12.974 1.00 89.75 232 GLY A O 1
ATOM 1805 N N . GLU A 1 233 ? 11.592 15.828 12.784 1.00 95.06 233 GLU A N 1
ATOM 1806 C CA . GLU A 1 233 ? 11.183 17.147 13.280 1.00 95.06 233 GLU A CA 1
ATOM 1807 C C . GLU A 1 233 ? 11.256 17.202 14.816 1.00 95.06 233 GLU A C 1
ATOM 1809 O O . GLU A 1 233 ? 10.636 16.403 15.526 1.00 95.06 233 GLU A O 1
ATOM 1814 N N . ALA A 1 234 ? 11.969 18.196 15.355 1.00 96.06 234 ALA A N 1
ATOM 1815 C CA . ALA A 1 234 ? 12.190 18.327 16.794 1.00 96.06 234 ALA A CA 1
ATOM 1816 C C . ALA A 1 234 ? 10.871 18.366 17.600 1.00 96.06 234 ALA A C 1
ATOM 1818 O O . ALA A 1 234 ? 9.989 19.219 17.416 1.00 96.06 234 ALA A O 1
ATOM 1819 N N . GLY A 1 235 ? 10.735 17.408 18.520 1.00 96.62 235 GLY A N 1
ATOM 1820 C CA . GLY A 1 235 ? 9.575 17.254 19.400 1.00 96.62 235 GLY A CA 1
ATOM 1821 C C . GLY A 1 235 ? 8.273 16.834 18.706 1.00 96.62 235 GLY A C 1
ATOM 1822 O O . GLY A 1 235 ? 7.247 16.760 19.382 1.00 96.62 235 GLY A O 1
ATOM 1823 N N . ALA A 1 236 ? 8.268 16.572 17.393 1.00 97.38 236 ALA A N 1
ATOM 1824 C CA . ALA A 1 236 ? 7.051 16.180 16.682 1.00 97.38 236 ALA A CA 1
ATOM 1825 C C . ALA A 1 236 ? 6.526 14.819 17.149 1.00 97.38 236 ALA A C 1
ATOM 1827 O O . ALA A 1 236 ? 5.329 14.698 17.402 1.00 97.38 236 ALA A O 1
ATOM 1828 N N . ALA A 1 237 ? 7.421 13.846 17.355 1.00 98.00 237 ALA A N 1
ATOM 1829 C CA . ALA A 1 237 ? 7.079 12.539 17.913 1.00 98.00 237 ALA A CA 1
ATOM 1830 C C . ALA A 1 237 ? 6.350 12.675 19.260 1.00 98.00 237 ALA A C 1
ATOM 1832 O O . ALA A 1 237 ? 5.220 12.219 19.390 1.00 98.00 237 ALA A O 1
ATOM 1833 N N . ALA A 1 238 ? 6.928 13.397 20.226 1.00 98.25 238 ALA A N 1
ATOM 1834 C CA . ALA A 1 238 ? 6.316 13.603 21.540 1.00 98.25 238 ALA A CA 1
ATOM 1835 C C . ALA A 1 238 ? 4.937 14.283 21.461 1.00 98.25 238 ALA A C 1
ATOM 1837 O O . ALA A 1 238 ? 3.988 13.837 22.106 1.00 98.25 238 ALA A O 1
ATOM 1838 N N . ARG A 1 239 ? 4.796 15.336 20.638 1.00 98.31 239 ARG A N 1
ATOM 1839 C CA . ARG A 1 239 ? 3.506 16.025 20.446 1.00 98.31 239 ARG A CA 1
ATOM 1840 C C . ARG A 1 239 ? 2.448 15.098 19.852 1.00 98.31 239 ARG A C 1
ATOM 1842 O O . ARG A 1 239 ? 1.302 15.133 20.294 1.00 98.31 239 ARG A O 1
ATOM 1849 N N . PHE A 1 240 ? 2.818 14.294 18.859 1.00 98.50 240 PHE A N 1
ATOM 1850 C CA . PHE A 1 240 ? 1.883 13.408 18.174 1.00 98.50 240 PHE A CA 1
ATOM 1851 C C . PHE A 1 240 ? 1.524 12.185 19.028 1.00 98.50 240 PHE A C 1
ATOM 1853 O O . PHE A 1 240 ? 0.349 11.846 19.141 1.00 98.50 240 PHE A O 1
ATOM 1860 N N . VAL A 1 241 ? 2.495 11.595 19.736 1.00 98.69 241 VAL A N 1
ATOM 1861 C CA . VAL A 1 241 ? 2.248 10.523 20.714 1.00 98.69 241 VAL A CA 1
ATOM 1862 C C . VAL A 1 241 ? 1.328 10.991 21.836 1.00 98.69 241 VAL A C 1
ATOM 1864 O O . VAL A 1 241 ? 0.447 10.238 22.232 1.00 98.69 241 VAL A O 1
ATOM 1867 N N . GLU A 1 242 ? 1.445 12.231 22.314 1.00 98.44 242 GLU A N 1
ATOM 1868 C CA . GLU A 1 242 ? 0.506 12.764 23.308 1.00 98.44 242 GLU A CA 1
ATOM 1869 C C . GLU A 1 242 ? -0.933 12.853 22.767 1.00 98.44 242 GLU A C 1
ATOM 1871 O O . GLU A 1 242 ? -1.880 12.570 23.502 1.00 98.44 242 GLU A O 1
ATOM 1876 N N . GLN A 1 243 ? -1.127 13.180 21.484 1.00 97.94 243 GLN A N 1
ATOM 1877 C CA . GLN A 1 243 ? -2.458 13.140 20.861 1.00 97.94 243 GLN A CA 1
ATOM 1878 C C . GLN A 1 243 ? -3.004 11.706 20.792 1.00 97.94 243 GLN A C 1
ATOM 1880 O O . GLN A 1 243 ? -4.148 11.473 21.183 1.00 97.94 243 GLN A O 1
ATOM 1885 N N . ILE A 1 244 ? -2.173 10.741 20.386 1.00 98.50 244 ILE A N 1
ATOM 1886 C CA . ILE A 1 244 ? -2.533 9.313 20.361 1.00 98.50 244 ILE A CA 1
ATOM 1887 C C . ILE A 1 244 ? -2.864 8.824 21.779 1.00 98.50 244 ILE A C 1
ATOM 1889 O O . ILE A 1 244 ? -3.875 8.160 21.998 1.00 98.50 244 ILE A O 1
ATOM 1893 N N . ARG A 1 245 ? -2.055 9.199 22.777 1.00 98.06 245 ARG A N 1
ATOM 1894 C CA . ARG A 1 245 ? -2.254 8.832 24.183 1.00 98.06 245 ARG A CA 1
ATOM 1895 C C . ARG A 1 245 ? -3.595 9.332 24.704 1.00 98.06 245 ARG A C 1
ATOM 1897 O O . ARG A 1 245 ? -4.260 8.598 25.428 1.00 98.06 245 ARG A O 1
ATOM 1904 N N . ARG A 1 246 ? -4.008 10.551 24.342 1.00 96.69 246 ARG A N 1
ATOM 1905 C CA . ARG A 1 246 ? -5.325 11.092 24.718 1.00 96.69 246 ARG A CA 1
ATOM 1906 C C . ARG A 1 246 ? -6.463 10.254 24.151 1.00 96.69 246 ARG A C 1
ATOM 1908 O O . ARG A 1 246 ? -7.365 9.933 24.915 1.00 96.69 246 ARG A O 1
ATOM 1915 N N . ALA A 1 247 ? -6.382 9.849 22.884 1.00 95.94 247 ALA A N 1
ATOM 1916 C CA . ALA A 1 247 ? -7.366 8.954 22.273 1.00 95.94 247 ALA A CA 1
ATOM 1917 C C . ALA A 1 247 ? -7.425 7.594 22.996 1.00 95.94 247 ALA A C 1
ATOM 1919 O O . ALA A 1 247 ? -8.486 7.143 23.422 1.00 95.94 247 ALA A O 1
ATOM 1920 N N . VAL A 1 248 ? -6.263 6.986 23.259 1.00 95.88 248 VAL A N 1
ATOM 1921 C CA . VAL A 1 248 ? -6.172 5.714 23.997 1.00 95.88 248 VAL A CA 1
ATOM 1922 C C . VAL A 1 248 ? -6.739 5.831 25.420 1.00 95.88 248 VAL A C 1
ATOM 1924 O O . VAL A 1 248 ? -7.450 4.940 25.877 1.00 95.88 248 VAL A O 1
ATOM 1927 N N . VAL A 1 249 ? -6.437 6.916 26.142 1.00 93.56 249 VAL A N 1
ATOM 1928 C CA . VAL A 1 249 ? -6.904 7.139 27.526 1.00 93.56 249 VAL A CA 1
ATOM 1929 C C . VAL A 1 249 ? -8.391 7.480 27.587 1.00 93.56 249 VAL A C 1
ATOM 1931 O O . VAL A 1 249 ? -9.055 7.067 28.535 1.00 93.56 249 VAL A O 1
ATOM 1934 N N . ALA A 1 250 ? -8.924 8.184 26.586 1.00 90.94 250 ALA A N 1
ATOM 1935 C CA . ALA A 1 250 ? -10.359 8.434 26.455 1.00 90.94 250 ALA A CA 1
ATOM 1936 C C . ALA A 1 250 ? -11.167 7.140 26.239 1.00 90.94 250 ALA A C 1
ATOM 1938 O O . ALA A 1 250 ? -12.387 7.142 26.391 1.00 90.94 250 ALA A O 1
ATOM 1939 N N . GLY A 1 251 ? -10.489 6.024 25.948 1.00 85.12 251 GLY A N 1
ATOM 1940 C CA . GLY A 1 251 ? -11.123 4.743 25.669 1.00 85.12 251 GLY A CA 1
ATOM 1941 C C . GLY A 1 251 ? -11.640 4.648 24.238 1.00 85.12 251 GLY A C 1
ATOM 1942 O O . GLY A 1 251 ? -12.505 3.807 23.974 1.00 85.12 251 GLY A O 1
ATOM 1943 N N . ASP A 1 252 ? -11.117 5.485 23.333 1.00 83.88 252 ASP A N 1
ATOM 1944 C CA . ASP A 1 252 ? -11.453 5.428 21.918 1.00 83.88 252 ASP A CA 1
ATOM 1945 C C . ASP A 1 252 ? -11.189 4.018 21.403 1.00 83.88 252 ASP A C 1
ATOM 1947 O O . ASP A 1 252 ? -10.100 3.449 21.541 1.00 83.88 252 ASP A O 1
ATOM 1951 N N . ARG A 1 253 ? -12.216 3.440 20.793 1.00 79.88 253 ARG A N 1
ATOM 1952 C CA . ARG A 1 253 ? -12.070 2.212 20.025 1.00 79.88 253 ARG A CA 1
ATOM 1953 C C . ARG A 1 253 ? -11.617 2.631 18.628 1.00 79.88 253 ARG A C 1
ATOM 1955 O O . ARG A 1 253 ? -12.151 3.584 18.083 1.00 79.88 253 ARG A O 1
ATOM 1962 N N . GLY A 1 254 ? -10.620 1.949 18.071 1.00 92.69 254 GLY A N 1
ATOM 1963 C CA . GLY A 1 254 ? -10.157 2.186 16.707 1.00 92.69 254 GLY A CA 1
ATOM 1964 C C . GLY A 1 254 ? -8.970 3.142 16.583 1.00 92.69 254 GLY A C 1
ATOM 1965 O O . GLY A 1 254 ? -8.942 3.930 15.643 1.00 92.69 254 GLY A O 1
ATOM 1966 N N . VAL A 1 255 ? -7.980 3.075 17.479 1.00 98.19 255 VAL A N 1
ATOM 1967 C CA . VAL A 1 255 ? -6.744 3.874 17.365 1.00 98.19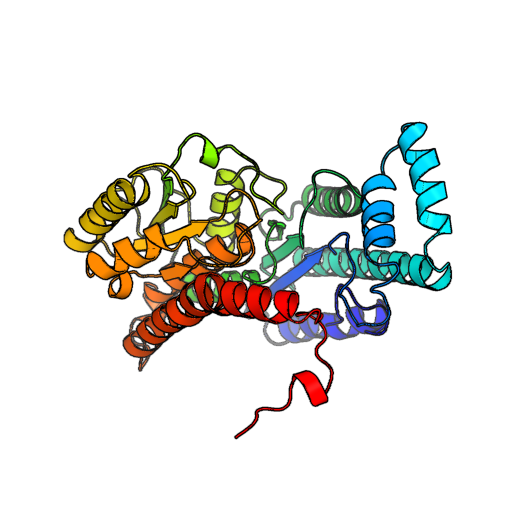 255 VAL A CA 1
ATOM 1968 C C . VAL A 1 255 ? -5.757 3.170 16.429 1.00 98.19 255 VAL A C 1
ATOM 1970 O O . VAL A 1 255 ? -5.075 2.224 16.823 1.00 98.19 255 VAL A O 1
ATOM 1973 N N . ILE A 1 256 ? -5.688 3.629 15.181 1.00 98.75 256 ILE A N 1
ATOM 1974 C CA . ILE A 1 256 ? -4.841 3.074 14.117 1.00 98.75 256 ILE A CA 1
ATOM 1975 C C . ILE A 1 256 ? -3.657 4.015 13.903 1.00 98.75 256 ILE A C 1
ATOM 1977 O O . ILE A 1 256 ? -3.862 5.217 13.770 1.00 98.75 256 ILE A O 1
ATOM 1981 N N . VAL A 1 257 ? -2.430 3.499 13.845 1.00 98.88 257 VAL A N 1
ATOM 1982 C CA . VAL A 1 257 ? -1.225 4.314 13.629 1.00 98.88 257 VAL A CA 1
ATOM 1983 C C . VAL A 1 257 ? -0.498 3.866 12.364 1.00 98.88 257 VAL A C 1
ATOM 1985 O O . VAL A 1 257 ? -0.173 2.694 12.201 1.00 98.88 257 VAL A O 1
ATOM 1988 N N . ALA A 1 258 ? -0.221 4.820 11.484 1.00 98.69 258 ALA A N 1
ATOM 1989 C CA . ALA A 1 258 ? 0.592 4.652 10.290 1.00 98.69 258 ALA A CA 1
ATOM 1990 C C . ALA A 1 258 ? 1.805 5.577 10.401 1.00 98.69 258 ALA A C 1
ATOM 1992 O O . ALA A 1 258 ? 1.655 6.799 10.418 1.00 98.69 258 ALA A O 1
ATOM 1993 N N . ASP A 1 259 ? 2.997 5.002 10.500 1.00 98.44 259 ASP A N 1
ATOM 1994 C CA . ASP A 1 259 ? 4.252 5.743 10.556 1.00 98.44 259 ASP A CA 1
ATOM 1995 C C . ASP A 1 259 ? 4.929 5.689 9.186 1.00 98.44 259 ASP A C 1
ATOM 1997 O O . ASP A 1 259 ? 5.423 4.656 8.761 1.00 98.44 259 ASP A O 1
ATOM 2001 N N . ILE A 1 260 ? 4.930 6.802 8.466 1.00 97.44 260 ILE A N 1
ATOM 2002 C CA . ILE A 1 260 ? 5.345 6.859 7.066 1.00 97.44 260 ILE A CA 1
ATOM 2003 C C . ILE A 1 260 ? 6.680 7.583 6.975 1.00 97.44 260 ILE A C 1
ATOM 2005 O O . ILE A 1 260 ? 6.837 8.675 7.526 1.00 97.44 260 ILE A O 1
ATOM 2009 N N . ASP A 1 261 ? 7.623 7.005 6.232 1.00 95.38 261 ASP A N 1
ATOM 2010 C CA . ASP A 1 261 ? 8.822 7.720 5.813 1.00 95.38 261 ASP A CA 1
ATOM 2011 C C . ASP A 1 261 ? 8.502 8.649 4.627 1.00 95.38 261 ASP A C 1
ATOM 2013 O O . ASP A 1 261 ? 8.262 8.165 3.517 1.00 95.38 261 ASP A O 1
ATOM 2017 N N . PRO A 1 262 ? 8.507 9.983 4.812 1.00 93.19 262 PRO A N 1
ATOM 2018 C CA . PRO A 1 262 ? 8.216 10.912 3.726 1.00 93.19 262 PRO A CA 1
ATOM 2019 C C . PRO A 1 262 ? 9.377 11.057 2.727 1.00 93.19 262 PRO A C 1
ATOM 2021 O O . PRO A 1 262 ? 9.195 11.697 1.692 1.00 93.19 262 PRO A O 1
ATOM 2024 N N . LYS A 1 263 ? 10.575 10.525 3.025 1.00 91.19 263 LYS A N 1
ATOM 2025 C CA . LYS A 1 263 ? 11.766 10.648 2.164 1.00 91.19 263 LYS A CA 1
ATOM 2026 C C . LYS A 1 263 ? 11.991 9.424 1.282 1.00 91.19 263 LYS A C 1
ATOM 2028 O O . LYS A 1 263 ? 12.444 9.575 0.148 1.00 91.19 263 LYS A O 1
ATOM 2033 N N . GLY A 1 264 ? 11.634 8.240 1.772 1.00 85.88 264 GLY A N 1
ATOM 2034 C CA . GLY A 1 264 ? 11.765 6.971 1.057 1.00 85.88 264 GLY A CA 1
ATOM 2035 C C . GLY A 1 264 ? 13.183 6.411 1.108 1.00 85.88 264 GLY A C 1
ATOM 2036 O O . GLY A 1 264 ? 13.559 5.617 0.241 1.00 85.88 264 GLY A O 1
ATOM 2037 N N . ASP A 1 265 ? 13.973 6.861 2.083 1.00 82.69 265 ASP A N 1
ATOM 2038 C CA . ASP A 1 265 ? 15.344 6.430 2.342 1.00 82.69 265 ASP A CA 1
ATOM 2039 C C . ASP A 1 265 ? 15.448 5.485 3.551 1.00 82.69 265 ASP A C 1
ATOM 2041 O O . ASP A 1 265 ? 16.470 4.811 3.711 1.00 82.69 265 ASP A O 1
ATOM 2045 N N . VAL A 1 266 ? 14.379 5.353 4.342 1.00 79.38 266 VAL A N 1
ATOM 2046 C CA . VAL A 1 266 ? 14.282 4.438 5.479 1.00 79.38 266 VAL A CA 1
ATOM 2047 C C . VAL A 1 266 ? 13.232 3.366 5.202 1.00 79.38 266 VAL A C 1
ATOM 2049 O O . VAL A 1 266 ? 12.078 3.648 4.894 1.00 79.38 266 VAL A O 1
ATOM 2052 N N . GLN A 1 267 ? 13.620 2.101 5.372 1.00 87.00 267 GLN A N 1
ATOM 2053 C CA . GLN A 1 267 ? 12.644 1.035 5.583 1.00 87.00 267 GLN A CA 1
ATOM 2054 C C . GLN A 1 267 ? 12.456 0.858 7.083 1.00 87.00 267 GLN A C 1
ATOM 2056 O O . GLN A 1 267 ? 13.452 0.736 7.792 1.00 87.00 267 GLN A O 1
ATOM 2061 N N . GLY A 1 268 ? 11.208 0.810 7.543 1.00 93.88 268 GLY A N 1
ATOM 2062 C CA . GLY A 1 268 ? 10.901 0.614 8.954 1.00 93.88 268 GLY A CA 1
ATOM 2063 C C . GLY A 1 268 ? 10.433 1.873 9.682 1.00 93.88 268 GLY A C 1
ATOM 2064 O O . GLY A 1 268 ? 10.299 2.962 9.106 1.00 93.88 268 GLY A O 1
ATOM 2065 N N . SER A 1 269 ? 10.231 1.695 10.983 1.00 96.38 269 SER A N 1
ATOM 2066 C CA . SER A 1 269 ? 9.811 2.701 11.953 1.00 96.38 269 SER A CA 1
ATOM 2067 C C . SER A 1 269 ? 10.774 3.866 12.102 1.00 96.38 269 SER A C 1
ATOM 2069 O O . SER A 1 269 ? 11.992 3.700 12.089 1.00 96.38 269 SER A O 1
ATOM 2071 N N . ASP A 1 270 ? 10.227 5.054 12.355 1.00 96.88 270 ASP A N 1
ATOM 2072 C CA . ASP A 1 270 ? 11.003 6.113 12.990 1.00 96.88 270 ASP A CA 1
ATOM 2073 C C . ASP A 1 270 ? 11.309 5.707 14.435 1.00 96.88 270 ASP A C 1
ATOM 2075 O O . ASP A 1 270 ? 10.402 5.576 15.262 1.00 96.88 270 ASP A O 1
ATOM 2079 N N . THR A 1 271 ? 12.595 5.501 14.737 1.00 96.31 271 THR A N 1
ATOM 2080 C CA . THR A 1 271 ? 13.051 5.048 16.058 1.00 96.31 271 THR A CA 1
ATOM 2081 C C . THR A 1 271 ? 12.542 5.952 17.174 1.00 96.31 271 THR A C 1
ATOM 2083 O O . THR A 1 271 ? 12.063 5.445 18.181 1.00 96.31 271 THR A O 1
ATOM 2086 N N . THR A 1 272 ? 12.592 7.278 17.008 1.00 97.50 272 THR A N 1
ATOM 2087 C CA . THR A 1 272 ? 12.125 8.204 18.048 1.00 97.50 272 THR A CA 1
ATOM 2088 C C . THR A 1 272 ? 10.620 8.081 18.266 1.00 97.50 272 THR A C 1
ATOM 2090 O O . THR A 1 272 ? 10.165 8.050 19.408 1.00 97.50 272 THR A O 1
ATOM 2093 N N . PHE A 1 273 ? 9.828 7.992 17.202 1.00 98.38 273 PHE A N 1
ATOM 2094 C CA . PHE A 1 273 ? 8.379 7.872 17.298 1.00 98.38 273 PHE A CA 1
ATOM 2095 C C . PHE A 1 273 ? 7.945 6.571 17.973 1.00 98.38 273 PHE A C 1
ATOM 2097 O O . PHE A 1 273 ? 7.158 6.606 18.924 1.00 98.38 273 PHE A O 1
ATOM 2104 N N . VAL A 1 274 ? 8.484 5.430 17.535 1.00 98.00 274 VAL A N 1
ATOM 2105 C CA . VAL A 1 274 ? 8.096 4.125 18.082 1.00 98.00 274 VAL A CA 1
ATOM 2106 C C . VAL A 1 274 ? 8.574 3.937 19.522 1.00 98.00 274 VAL A C 1
ATOM 2108 O O . VAL A 1 274 ? 7.792 3.466 20.349 1.00 98.00 274 VAL A O 1
ATOM 2111 N N . THR A 1 275 ? 9.783 4.384 19.888 1.00 98.00 275 THR A N 1
ATOM 2112 C CA . THR A 1 275 ? 10.224 4.323 21.294 1.00 98.00 275 THR A CA 1
ATOM 2113 C C . THR A 1 275 ? 9.372 5.223 22.179 1.00 98.00 275 THR A C 1
ATOM 2115 O O . THR A 1 275 ? 8.978 4.798 23.261 1.00 98.00 275 THR A O 1
ATOM 2118 N N . THR A 1 276 ? 8.969 6.402 21.695 1.00 98.50 276 THR A N 1
ATOM 2119 C CA . THR A 1 276 ? 8.063 7.291 22.441 1.00 98.50 276 THR A CA 1
ATOM 2120 C C . THR A 1 276 ? 6.689 6.633 22.675 1.00 98.50 276 THR A C 1
ATOM 2122 O O . THR A 1 276 ? 6.120 6.766 23.759 1.00 98.50 276 THR A O 1
ATOM 2125 N N . LEU A 1 277 ? 6.147 5.875 21.707 1.00 98.44 277 LEU A N 1
ATOM 2126 C CA . LEU A 1 277 ? 4.907 5.094 21.887 1.00 98.44 277 LEU A CA 1
ATOM 2127 C C . LEU A 1 277 ? 5.051 3.991 22.954 1.00 98.44 277 LEU A C 1
ATOM 2129 O O . LEU A 1 277 ? 4.104 3.722 23.706 1.00 98.44 277 LEU A O 1
ATOM 2133 N N . ILE A 1 278 ? 6.215 3.338 22.999 1.00 98.19 278 ILE A N 1
ATOM 2134 C CA . ILE A 1 278 ? 6.537 2.271 23.958 1.00 98.19 278 ILE A CA 1
ATOM 2135 C C . ILE A 1 278 ? 6.700 2.851 25.364 1.00 98.19 278 ILE A C 1
ATOM 2137 O O . ILE A 1 278 ? 6.057 2.372 26.297 1.00 98.19 278 ILE A O 1
ATOM 2141 N N . GLU A 1 279 ? 7.496 3.910 25.512 1.00 98.19 279 GLU A N 1
ATOM 2142 C CA . GLU A 1 279 ? 7.740 4.607 26.781 1.00 98.19 279 GLU A CA 1
ATOM 2143 C C . GLU A 1 279 ? 6.452 5.198 27.368 1.00 98.19 279 GLU A C 1
ATOM 2145 O O . GLU A 1 279 ? 6.237 5.152 28.579 1.00 98.19 279 GLU A O 1
ATOM 2150 N N . ALA A 1 280 ? 5.542 5.676 26.514 1.00 97.75 280 ALA A N 1
ATOM 2151 C CA . ALA A 1 280 ? 4.214 6.125 26.927 1.00 97.75 280 ALA A CA 1
ATOM 2152 C C . ALA A 1 280 ? 3.272 4.976 27.351 1.00 97.75 280 ALA A C 1
ATOM 2154 O O . ALA A 1 280 ? 2.162 5.234 27.827 1.00 97.75 280 ALA A O 1
ATOM 2155 N N . GLY A 1 281 ? 3.665 3.709 27.171 1.00 96.88 281 GLY A N 1
ATOM 2156 C CA . GLY A 1 281 ? 2.870 2.537 27.545 1.00 96.88 281 GLY A CA 1
ATOM 2157 C C . GLY A 1 281 ? 1.581 2.381 26.732 1.00 96.88 281 GLY A C 1
ATOM 2158 O O . GLY A 1 281 ? 0.581 1.863 27.249 1.00 96.88 281 GLY A O 1
ATOM 2159 N N . ILE A 1 282 ? 1.572 2.868 25.483 1.00 97.12 282 ILE A N 1
ATOM 2160 C CA . ILE A 1 282 ? 0.386 2.838 24.611 1.00 97.12 282 ILE A CA 1
ATOM 2161 C C . ILE A 1 282 ? 0.537 1.973 23.364 1.00 97.12 282 ILE A C 1
ATOM 2163 O O . ILE A 1 282 ? -0.487 1.620 22.792 1.00 97.12 282 ILE A O 1
ATOM 2167 N N . PHE A 1 283 ? 1.750 1.569 22.974 1.00 97.44 283 PHE A N 1
ATOM 2168 C CA . PHE A 1 283 ? 1.956 0.752 21.768 1.00 97.44 283 PHE A CA 1
ATOM 2169 C C . PHE A 1 283 ? 1.095 -0.527 21.757 1.00 97.44 283 PHE A C 1
ATOM 2171 O O . PHE A 1 283 ? 0.361 -0.785 20.809 1.00 97.44 283 PHE A O 1
ATOM 2178 N N . ALA A 1 284 ? 1.091 -1.286 22.858 1.00 95.19 284 ALA A N 1
ATOM 2179 C CA . ALA A 1 284 ? 0.296 -2.513 22.985 1.00 95.19 284 ALA A CA 1
ATOM 2180 C C . ALA A 1 284 ? -1.229 -2.278 23.080 1.00 95.19 284 ALA A C 1
ATOM 2182 O O . ALA A 1 284 ? -1.994 -3.238 23.118 1.00 95.19 284 ALA A O 1
ATOM 2183 N N . LYS A 1 285 ? -1.675 -1.017 23.158 1.00 95.56 285 LYS A N 1
ATOM 2184 C CA . LYS A 1 285 ? -3.093 -0.625 23.227 1.00 95.56 285 LYS A CA 1
ATOM 2185 C C . LYS A 1 285 ? -3.635 -0.143 21.879 1.00 95.56 285 LYS A C 1
ATOM 2187 O O . LYS A 1 285 ? -4.818 0.175 21.795 1.00 95.56 285 LYS A O 1
ATOM 2192 N N . LEU A 1 286 ? -2.785 -0.055 20.855 1.00 97.81 286 LEU A N 1
ATOM 2193 C CA . LEU A 1 286 ? -3.185 0.347 19.512 1.00 97.81 286 LEU A CA 1
ATOM 2194 C C . LEU A 1 286 ? -4.008 -0.756 18.836 1.00 97.81 286 LEU A C 1
ATOM 2196 O O . LEU A 1 286 ? -3.811 -1.949 19.067 1.00 97.81 286 LEU A O 1
ATOM 2200 N N . ASP A 1 287 ? -4.911 -0.354 17.950 1.00 97.44 287 ASP A N 1
ATOM 2201 C CA . ASP A 1 287 ? -5.689 -1.278 17.124 1.00 97.44 287 ASP A CA 1
ATOM 2202 C C . ASP A 1 287 ? -4.937 -1.727 15.876 1.00 97.44 287 ASP A C 1
ATOM 2204 O O . ASP A 1 287 ? -5.178 -2.819 15.367 1.00 97.44 287 ASP A O 1
ATOM 2208 N N . ALA A 1 288 ? -3.977 -0.927 15.426 1.00 98.38 288 ALA A N 1
ATOM 2209 C CA . ALA A 1 288 ? -2.931 -1.358 14.519 1.00 98.38 288 ALA A CA 1
ATOM 2210 C C . ALA A 1 288 ? -1.777 -0.354 14.537 1.00 98.38 288 ALA A C 1
ATOM 2212 O O . ALA A 1 288 ? -1.959 0.826 14.845 1.00 98.38 288 ALA A O 1
ATOM 2213 N N . TYR A 1 289 ? -0.604 -0.841 14.157 1.00 98.69 289 TYR A N 1
ATOM 2214 C CA . TYR A 1 289 ? 0.574 -0.053 13.836 1.00 98.69 289 TYR A CA 1
ATOM 2215 C C . TYR A 1 289 ? 1.195 -0.645 12.569 1.00 98.69 289 TYR A C 1
ATOM 2217 O O . TYR A 1 289 ? 1.159 -1.861 12.404 1.00 98.69 289 TYR A O 1
ATOM 2225 N N . ALA A 1 290 ? 1.745 0.177 11.684 1.00 98.50 290 ALA A N 1
ATOM 2226 C CA . ALA A 1 290 ? 2.613 -0.281 10.602 1.00 98.50 290 ALA A CA 1
ATOM 2227 C C . ALA A 1 290 ? 3.577 0.838 10.198 1.00 98.50 290 ALA A C 1
ATOM 2229 O O . ALA A 1 290 ? 3.275 2.020 10.406 1.00 98.50 290 ALA A O 1
ATOM 2230 N N . SER A 1 291 ? 4.717 0.456 9.624 1.00 97.50 291 SER A N 1
ATOM 2231 C CA . SER A 1 291 ? 5.770 1.374 9.193 1.00 97.50 291 SER A CA 1
ATOM 2232 C C . SER A 1 291 ? 6.761 0.710 8.231 1.00 97.50 291 SER A C 1
ATOM 2234 O O . SER A 1 291 ? 7.939 0.550 8.541 1.00 97.50 291 SER A O 1
ATOM 2236 N N . TRP A 1 292 ? 6.310 0.252 7.060 1.00 93.69 292 TRP A N 1
ATOM 2237 C CA . TRP A 1 292 ? 7.170 -0.526 6.163 1.00 93.69 292 TRP A CA 1
ATOM 2238 C C . TRP A 1 292 ? 7.038 -0.143 4.687 1.00 93.69 292 TRP A C 1
ATOM 2240 O O . TRP A 1 292 ? 5.945 0.075 4.165 1.00 93.69 292 TRP A O 1
ATOM 2250 N N . ASN A 1 293 ? 8.193 -0.125 4.011 1.00 90.06 293 ASN A N 1
ATOM 2251 C CA . ASN A 1 293 ? 8.391 0.038 2.566 1.00 90.06 293 ASN A CA 1
ATOM 2252 C C . ASN A 1 293 ? 7.863 1.346 1.935 1.00 90.06 293 ASN A C 1
ATOM 2254 O O . ASN A 1 293 ? 8.662 2.203 1.568 1.00 90.06 293 ASN A O 1
ATOM 2258 N N . THR A 1 294 ? 6.545 1.498 1.788 1.00 92.31 294 THR A N 1
ATOM 2259 C CA . THR A 1 294 ? 5.888 2.635 1.117 1.00 92.31 294 THR A CA 1
ATOM 2260 C C . THR A 1 294 ? 4.744 3.189 1.965 1.00 92.31 294 THR A C 1
ATOM 2262 O O . THR A 1 294 ? 4.302 2.563 2.936 1.00 92.31 294 THR A O 1
ATOM 2265 N N . ALA A 1 295 ? 4.233 4.366 1.591 1.00 94.50 295 ALA A N 1
ATOM 2266 C CA . ALA A 1 295 ? 3.049 4.932 2.229 1.00 94.50 295 ALA A CA 1
ATOM 2267 C C . ALA A 1 295 ? 1.822 4.026 2.036 1.00 94.50 295 ALA A C 1
ATOM 2269 O O . ALA A 1 295 ? 1.106 3.782 3.006 1.00 94.50 295 ALA A O 1
ATOM 2270 N N . GLY A 1 296 ? 1.616 3.483 0.829 1.00 94.69 296 GLY A N 1
ATOM 2271 C CA . GLY A 1 296 ? 0.559 2.518 0.531 1.00 94.69 296 GLY A CA 1
ATOM 2272 C C . GLY A 1 296 ? 0.626 1.278 1.421 1.00 94.69 296 GLY A C 1
ATOM 2273 O O . GLY A 1 296 ? -0.337 0.993 2.135 1.00 94.69 296 GLY A O 1
ATOM 2274 N N . ASN A 1 297 ? 1.785 0.611 1.469 1.00 95.06 297 ASN A N 1
ATOM 2275 C CA . ASN A 1 297 ? 2.000 -0.583 2.291 1.00 95.06 297 ASN A CA 1
ATOM 2276 C C . ASN A 1 297 ? 1.719 -0.294 3.775 1.00 95.06 297 ASN A C 1
ATOM 2278 O O . ASN A 1 297 ? 0.960 -1.008 4.429 1.00 95.06 297 ASN A O 1
ATOM 2282 N N . THR A 1 298 ? 2.273 0.802 4.293 1.00 97.56 298 THR A N 1
ATOM 2283 C CA . THR A 1 298 ? 2.086 1.225 5.685 1.00 97.56 298 THR A CA 1
ATOM 2284 C C . THR A 1 298 ? 0.615 1.495 6.010 1.00 97.56 298 THR A C 1
ATOM 2286 O O . THR A 1 298 ? 0.057 0.928 6.952 1.00 97.56 298 THR A O 1
ATOM 2289 N N . LEU A 1 299 ? -0.040 2.347 5.219 1.00 98.06 299 LEU A N 1
ATOM 2290 C CA . LEU A 1 299 ? -1.424 2.744 5.452 1.00 98.06 299 LEU A CA 1
ATOM 2291 C C . LEU A 1 299 ? -2.380 1.567 5.305 1.00 98.06 299 LEU A C 1
ATOM 2293 O O . LEU A 1 299 ? -3.240 1.386 6.163 1.00 98.06 299 LEU A O 1
ATOM 2297 N N . GLY A 1 300 ? -2.256 0.769 4.244 1.00 97.69 300 GLY A N 1
ATOM 2298 C CA . GLY A 1 300 ? -3.205 -0.306 3.995 1.00 97.69 300 GLY A CA 1
ATOM 2299 C C . GLY A 1 300 ? -3.024 -1.486 4.945 1.00 97.69 300 GLY A C 1
ATOM 2300 O O . GLY A 1 300 ? -4.031 -2.060 5.351 1.00 97.69 300 GLY A O 1
ATOM 2301 N N . THR A 1 301 ? -1.802 -1.788 5.403 1.00 98.44 301 THR A N 1
ATOM 2302 C CA . THR A 1 301 ? -1.582 -2.764 6.484 1.00 98.44 301 THR A CA 1
ATOM 2303 C C . THR A 1 301 ? -2.239 -2.296 7.787 1.00 98.44 301 THR A C 1
ATOM 2305 O O . THR A 1 301 ? -3.005 -3.052 8.391 1.00 98.44 301 THR A O 1
ATOM 2308 N N . ALA A 1 302 ? -1.997 -1.046 8.206 1.00 98.56 302 ALA A N 1
ATOM 2309 C CA . ALA A 1 302 ? -2.559 -0.510 9.447 1.00 98.56 302 ALA A CA 1
ATOM 2310 C C . ALA A 1 302 ? -4.093 -0.383 9.385 1.00 98.56 302 ALA A C 1
ATOM 2312 O O . ALA A 1 302 ? -4.788 -0.815 10.305 1.00 98.56 302 ALA A O 1
ATOM 2313 N N . LEU A 1 303 ? -4.636 0.161 8.290 1.00 98.44 303 LEU A N 1
ATOM 2314 C CA . LEU A 1 303 ? -6.079 0.303 8.077 1.00 98.44 303 LEU A CA 1
ATOM 2315 C C . LEU A 1 303 ? -6.782 -1.051 8.046 1.00 98.44 303 LEU A C 1
ATOM 2317 O O . LEU A 1 303 ? -7.750 -1.247 8.782 1.00 98.44 303 LEU A O 1
ATOM 2321 N N . ALA A 1 304 ? -6.287 -1.990 7.231 1.00 98.12 304 ALA A N 1
ATOM 2322 C CA . ALA A 1 304 ? -6.900 -3.305 7.097 1.00 98.12 304 ALA A CA 1
ATOM 2323 C C . ALA A 1 304 ? -6.978 -4.016 8.449 1.00 98.12 304 ALA A C 1
ATOM 2325 O O . ALA A 1 304 ? -8.056 -4.492 8.814 1.00 98.12 304 ALA A O 1
ATOM 2326 N N . GLN A 1 305 ? -5.872 -4.039 9.202 1.00 97.81 305 GLN A N 1
ATOM 2327 C CA . GLN A 1 305 ? -5.842 -4.664 10.519 1.00 97.81 305 GLN A CA 1
ATOM 2328 C C . GLN A 1 305 ? -6.740 -3.933 11.514 1.00 97.81 305 GLN A C 1
ATOM 2330 O O . GLN A 1 305 ? -7.521 -4.584 12.199 1.00 97.81 305 GLN A O 1
ATOM 2335 N N . GLY A 1 306 ? -6.644 -2.606 11.616 1.00 97.50 306 GLY A N 1
ATOM 2336 C CA . GLY A 1 306 ? -7.378 -1.848 12.627 1.00 97.50 306 GLY A CA 1
ATOM 2337 C C . GLY A 1 306 ? -8.892 -1.953 12.450 1.00 97.50 306 GLY A C 1
ATOM 2338 O O . GLY A 1 306 ? -9.617 -2.185 13.421 1.00 97.50 306 GLY A O 1
ATOM 2339 N N . MET A 1 307 ? -9.361 -1.861 11.202 1.00 97.50 307 MET A N 1
ATOM 2340 C CA . MET A 1 307 ? -10.769 -2.052 10.840 1.00 97.50 307 MET A CA 1
ATOM 2341 C C . MET A 1 307 ? -11.223 -3.491 11.098 1.00 97.50 307 MET A C 1
ATOM 2343 O O . MET A 1 307 ? -12.246 -3.713 11.747 1.00 97.50 30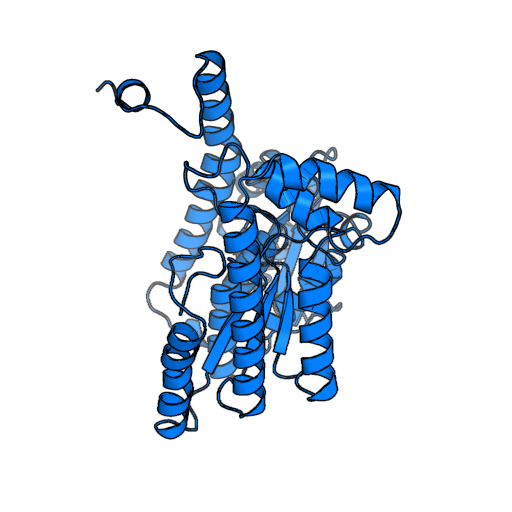7 MET A O 1
ATOM 2347 N N . LEU A 1 308 ? -10.440 -4.484 10.657 1.00 95.88 308 LEU A N 1
ATOM 2348 C CA . LEU A 1 308 ? -10.764 -5.892 10.878 1.00 95.88 308 LEU A CA 1
ATOM 2349 C C . LEU A 1 308 ? -10.809 -6.222 12.369 1.00 95.88 308 LEU A C 1
ATOM 2351 O O . LEU A 1 308 ? -11.757 -6.851 12.823 1.00 95.88 308 LEU A O 1
ATOM 2355 N N . HIS A 1 309 ? -9.825 -5.766 13.145 1.00 94.88 309 HIS A N 1
ATOM 2356 C CA . HIS A 1 309 ? -9.734 -6.048 14.569 1.00 94.88 309 HIS A CA 1
ATOM 2357 C C . HIS A 1 309 ? -10.980 -5.584 15.318 1.00 94.88 309 HIS A C 1
ATOM 2359 O O . HIS A 1 309 ? -11.386 -6.265 16.256 1.00 94.88 309 HIS A O 1
ATOM 2365 N N . ARG A 1 310 ? -11.594 -4.455 14.941 1.00 93.19 310 ARG A N 1
ATOM 2366 C CA . ARG A 1 310 ? -12.798 -3.924 15.605 1.00 93.19 310 ARG A CA 1
ATOM 2367 C C . ARG A 1 310 ? -14.115 -4.392 14.998 1.00 93.19 310 ARG A C 1
ATOM 2369 O O . ARG A 1 310 ? -15.142 -4.141 15.623 1.00 93.19 310 ARG A O 1
ATOM 2376 N N . SER A 1 311 ? -14.088 -5.108 13.877 1.00 94.25 311 SER A N 1
ATOM 2377 C CA . SER A 1 311 ? -15.300 -5.629 13.249 1.00 94.25 311 SER A CA 1
ATOM 2378 C C . SER A 1 311 ? -16.101 -6.518 14.207 1.00 94.25 311 SER A C 1
ATOM 2380 O O . SER A 1 311 ? -15.566 -7.406 14.887 1.00 94.25 311 SER A O 1
ATOM 2382 N N . GLY A 1 312 ? -17.416 -6.305 14.231 1.00 92.31 312 GLY A N 1
ATOM 2383 C CA . GLY A 1 312 ? -18.365 -7.152 14.948 1.00 92.31 312 GLY A CA 1
ATOM 2384 C C . GLY A 1 312 ? -18.299 -8.607 14.481 1.00 92.31 312 GLY A C 1
ATOM 2385 O O . GLY A 1 312 ? -18.409 -9.522 15.300 1.00 92.31 312 GLY A O 1
ATOM 2386 N N . SER A 1 313 ? -18.006 -8.826 13.199 1.00 91.12 313 SER A N 1
ATOM 2387 C CA . SER A 1 313 ? -17.897 -10.151 12.576 1.00 91.12 313 SER A CA 1
ATOM 2388 C C . SER A 1 313 ? -16.775 -11.025 13.148 1.00 91.12 313 SER A C 1
ATOM 2390 O O . SER A 1 313 ? -16.886 -12.248 13.135 1.00 91.12 313 SER A O 1
ATOM 2392 N N . VAL A 1 314 ? -15.715 -10.426 13.704 1.00 90.56 314 VAL A N 1
ATOM 2393 C CA . VAL A 1 314 ? -14.611 -11.166 14.352 1.00 90.56 314 VAL A CA 1
ATOM 2394 C C . VAL A 1 314 ? -14.638 -11.065 15.874 1.00 90.56 314 VAL A C 1
ATOM 2396 O O . VAL A 1 314 ? -13.776 -11.625 16.547 1.00 90.56 314 VAL A O 1
ATOM 2399 N N . SER A 1 315 ? -15.621 -10.366 16.448 1.00 85.88 315 SER A N 1
ATOM 2400 C CA . SER A 1 315 ? -15.654 -10.064 17.884 1.00 85.88 315 SER A CA 1
ATOM 2401 C C . SER A 1 315 ? -15.650 -11.307 18.783 1.00 85.88 315 SER A C 1
ATOM 2403 O O . SER A 1 315 ? -15.072 -11.254 19.868 1.00 85.88 315 SER A O 1
ATOM 2405 N N . HIS A 1 316 ? -16.220 -12.415 18.296 1.00 86.12 316 HIS A N 1
ATOM 2406 C CA . HIS A 1 316 ? -16.313 -13.711 18.977 1.00 86.12 316 HIS A CA 1
ATOM 2407 C C . HIS A 1 316 ? -15.252 -14.722 18.515 1.00 86.12 316 HIS A C 1
ATOM 2409 O O . HIS A 1 316 ? -15.301 -15.884 18.919 1.00 86.12 316 HIS A O 1
ATOM 2415 N N . ALA A 1 317 ? -14.320 -14.318 17.646 1.00 87.31 317 ALA A N 1
ATOM 2416 C CA . ALA A 1 317 ? -13.293 -15.223 17.154 1.00 87.31 317 ALA A CA 1
ATOM 2417 C C . ALA A 1 317 ? -12.409 -15.704 18.322 1.00 87.31 317 ALA A C 1
ATOM 2419 O O . ALA A 1 317 ? -11.938 -14.872 19.114 1.00 87.31 317 ALA A O 1
ATOM 2420 N N . PRO A 1 318 ? -12.163 -17.023 18.441 1.00 86.88 318 PRO A N 1
ATOM 2421 C CA . PRO A 1 318 ? -11.225 -17.532 19.430 1.00 86.88 318 PRO A CA 1
ATOM 2422 C C . PRO A 1 318 ? -9.852 -16.898 19.184 1.00 86.88 318 PRO A C 1
ATOM 2424 O O . PRO A 1 318 ? -9.478 -16.617 18.047 1.00 86.88 318 PRO A O 1
ATOM 2427 N N . ASP A 1 319 ? -9.119 -16.621 20.260 1.00 89.88 319 ASP A N 1
ATOM 2428 C CA . ASP A 1 319 ? -7.773 -16.042 20.207 1.00 89.88 319 ASP A CA 1
ATOM 2429 C C . ASP A 1 319 ? -7.642 -14.648 19.562 1.00 89.88 319 ASP A C 1
ATOM 2431 O O . ASP A 1 319 ? -6.517 -14.186 19.374 1.00 89.88 319 ASP A O 1
ATOM 2435 N N . ARG A 1 320 ? -8.732 -13.903 19.309 1.00 90.25 320 ARG A N 1
ATOM 2436 C CA . ARG A 1 320 ? -8.666 -12.535 18.741 1.00 90.25 320 ARG A CA 1
ATOM 2437 C C . ARG A 1 320 ? -7.652 -11.632 19.451 1.00 90.25 320 ARG A C 1
ATOM 2439 O O . ARG A 1 320 ? -6.879 -10.940 18.795 1.00 90.25 320 ARG A O 1
ATOM 2446 N N . ALA A 1 321 ? -7.642 -11.639 20.785 1.00 90.69 321 ALA A N 1
ATOM 2447 C CA . ALA A 1 321 ? -6.700 -10.837 21.567 1.00 90.69 321 ALA A CA 1
ATOM 2448 C C . ALA A 1 321 ? -5.244 -11.283 21.350 1.00 90.69 321 ALA A C 1
ATOM 2450 O O . ALA A 1 321 ? -4.358 -10.451 21.188 1.00 90.69 321 ALA A O 1
ATOM 2451 N N . ARG A 1 322 ? -4.996 -12.598 21.293 1.00 94.06 322 ARG A N 1
ATOM 2452 C CA . ARG A 1 322 ? -3.668 -13.156 21.006 1.00 94.06 322 ARG A CA 1
ATOM 2453 C C . ARG A 1 322 ? -3.218 -12.792 19.591 1.00 94.06 322 ARG A C 1
ATOM 2455 O O . ARG A 1 322 ? -2.086 -12.355 19.433 1.00 94.06 322 ARG A O 1
ATOM 2462 N N . ALA A 1 323 ? -4.094 -12.928 18.596 1.00 94.12 323 ALA A N 1
ATOM 2463 C CA . ALA A 1 323 ? -3.809 -12.557 17.212 1.00 94.12 323 ALA A CA 1
ATOM 2464 C C . ALA A 1 323 ? -3.490 -11.060 17.079 1.00 94.12 323 ALA A C 1
ATOM 2466 O O . ALA A 1 323 ? -2.531 -10.700 16.405 1.00 94.12 323 ALA A O 1
ATOM 2467 N N . GLN A 1 324 ? -4.231 -10.194 17.780 1.00 95.00 324 GLN A N 1
ATOM 2468 C CA . GLN A 1 324 ? -3.958 -8.756 17.810 1.00 95.00 324 GLN A CA 1
ATOM 2469 C C . GLN A 1 324 ? -2.599 -8.434 18.435 1.00 95.00 324 GLN A C 1
ATOM 2471 O O . GLN A 1 324 ? -1.826 -7.664 17.871 1.00 95.00 324 GLN A O 1
ATOM 2476 N N . HIS A 1 325 ? -2.285 -9.026 19.590 1.00 94.81 325 HIS A N 1
ATOM 2477 C CA . HIS A 1 325 ? -0.979 -8.822 20.212 1.00 94.81 325 HIS A CA 1
ATOM 2478 C C . HIS A 1 325 ? 0.149 -9.350 19.328 1.00 94.81 325 HIS A C 1
ATOM 2480 O O . HIS A 1 325 ? 1.176 -8.693 19.215 1.00 94.81 325 HIS A O 1
ATOM 2486 N N . TRP A 1 326 ? -0.047 -10.501 18.678 1.00 97.06 326 TRP A N 1
ATOM 2487 C CA . TRP A 1 326 ? 0.930 -11.040 17.740 1.00 97.06 326 TRP A CA 1
ATOM 2488 C C . TRP A 1 326 ? 1.151 -10.106 16.555 1.00 97.06 326 TRP A C 1
ATOM 2490 O O . TRP A 1 326 ? 2.296 -9.845 16.222 1.00 97.06 326 TRP A O 1
ATOM 2500 N N . PHE A 1 327 ? 0.088 -9.539 15.977 1.00 97.75 327 PHE A N 1
ATOM 2501 C CA . PHE A 1 327 ? 0.216 -8.540 14.919 1.00 97.75 327 PHE A CA 1
ATOM 2502 C C . PHE A 1 327 ? 1.067 -7.347 15.375 1.00 97.75 327 PHE A C 1
ATOM 2504 O O . PHE A 1 327 ? 2.029 -6.991 14.707 1.00 97.75 327 PHE A O 1
ATOM 2511 N N . LEU A 1 328 ? 0.768 -6.746 16.531 1.00 98.25 328 LEU A N 1
ATOM 2512 C CA . LEU A 1 328 ? 1.542 -5.601 17.026 1.00 98.25 328 LEU A CA 1
ATOM 2513 C C . LEU A 1 328 ? 3.002 -5.969 17.328 1.00 98.25 328 LEU A C 1
ATOM 2515 O O . LEU A 1 328 ? 3.897 -5.179 17.042 1.00 98.25 328 LEU A O 1
ATOM 2519 N N . LEU A 1 329 ? 3.247 -7.154 17.894 1.00 97.69 329 LEU A N 1
ATOM 2520 C CA . LEU A 1 329 ? 4.600 -7.653 18.150 1.00 97.69 329 LEU A CA 1
ATOM 2521 C C . LEU A 1 329 ? 5.365 -7.908 16.853 1.00 97.69 329 LEU A C 1
ATOM 2523 O O . LEU A 1 329 ? 6.532 -7.551 16.770 1.00 97.69 329 LEU A O 1
ATOM 2527 N N . ASP A 1 330 ? 4.714 -8.481 15.846 1.00 97.56 330 ASP A N 1
ATOM 2528 C CA . ASP A 1 330 ? 5.289 -8.702 14.523 1.00 97.56 330 ASP A CA 1
ATOM 2529 C C . ASP A 1 330 ? 5.699 -7.373 13.882 1.00 97.56 330 ASP A C 1
ATOM 2531 O O . ASP A 1 330 ? 6.839 -7.231 13.460 1.00 97.56 330 ASP A O 1
ATOM 2535 N N . ARG A 1 331 ? 4.840 -6.347 13.934 1.00 97.69 331 ARG A N 1
ATOM 2536 C CA . ARG A 1 331 ? 5.182 -4.996 13.455 1.00 97.69 331 ARG A CA 1
ATOM 2537 C C . ARG A 1 331 ? 6.304 -4.354 14.270 1.00 97.69 331 ARG A C 1
ATOM 2539 O O . ARG A 1 331 ? 7.159 -3.680 13.712 1.00 97.69 331 ARG A O 1
ATOM 2546 N N . LEU A 1 332 ? 6.350 -4.580 15.583 1.00 97.25 332 LEU A N 1
ATOM 2547 C CA . LEU A 1 332 ? 7.446 -4.096 16.425 1.00 97.25 332 LEU A CA 1
ATOM 2548 C C . LEU A 1 332 ? 8.780 -4.791 16.098 1.00 97.25 332 LEU A C 1
ATOM 2550 O O . LEU A 1 332 ? 9.829 -4.148 16.099 1.00 97.25 332 LEU A O 1
ATOM 2554 N N . PHE A 1 333 ? 8.762 -6.096 15.834 1.00 97.62 333 PHE A N 1
ATOM 2555 C CA . PHE A 1 333 ? 9.968 -6.842 15.492 1.00 97.62 333 PHE A CA 1
ATOM 2556 C C . PHE A 1 333 ? 10.439 -6.566 14.069 1.00 97.62 333 PHE A C 1
ATOM 2558 O O . PHE A 1 333 ? 11.636 -6.403 13.858 1.00 97.62 333 PHE A O 1
ATOM 2565 N N . ASP A 1 334 ? 9.522 -6.506 13.112 1.00 97.00 334 ASP A N 1
ATOM 2566 C CA . ASP A 1 334 ? 9.836 -6.344 11.699 1.00 97.00 334 ASP A CA 1
ATOM 2567 C C . ASP A 1 334 ? 10.095 -4.869 11.366 1.00 97.00 334 ASP A C 1
ATOM 2569 O O . ASP A 1 334 ? 11.224 -4.495 11.042 1.00 97.00 334 ASP A O 1
ATOM 2573 N N . ASP A 1 335 ? 9.092 -4.003 11.543 1.00 97.50 335 ASP A N 1
ATOM 2574 C CA . ASP A 1 335 ? 9.163 -2.599 11.125 1.00 97.50 335 ASP A CA 1
ATOM 2575 C C . ASP A 1 335 ? 10.160 -1.805 11.986 1.00 97.50 335 ASP A C 1
ATOM 2577 O O . ASP A 1 335 ? 10.928 -1.003 11.455 1.00 97.50 335 ASP A O 1
ATOM 2581 N N . TYR A 1 336 ? 10.209 -2.041 13.303 1.00 96.88 336 TYR A N 1
ATOM 2582 C CA . TYR A 1 336 ? 11.152 -1.341 14.182 1.00 96.88 336 TYR A CA 1
ATOM 2583 C C . TYR A 1 336 ? 12.469 -2.097 14.371 1.00 96.88 336 TYR A C 1
ATOM 2585 O O . TYR A 1 336 ? 13.509 -1.646 13.888 1.00 96.88 336 TYR A O 1
ATOM 2593 N N . LEU A 1 337 ? 12.465 -3.225 15.085 1.00 96.75 337 LEU A N 1
ATOM 2594 C CA . LEU A 1 337 ? 13.717 -3.849 15.518 1.00 96.75 337 LEU A CA 1
ATOM 2595 C C . LEU A 1 337 ? 14.573 -4.304 14.328 1.00 96.75 337 LEU A C 1
ATOM 2597 O O . LEU A 1 337 ? 15.764 -4.006 14.277 1.00 96.75 337 LEU A O 1
ATOM 2601 N N . TYR A 1 338 ? 13.993 -5.007 13.359 1.00 96.38 338 TYR A N 1
ATOM 2602 C CA . TYR A 1 338 ? 14.735 -5.483 12.202 1.00 96.38 338 TYR A CA 1
ATOM 2603 C C . TYR A 1 338 ? 15.026 -4.348 11.223 1.00 96.38 338 TYR A C 1
ATOM 2605 O O . TYR A 1 338 ? 16.192 -4.061 10.951 1.00 96.38 338 TYR A O 1
ATOM 2613 N N . HIS A 1 339 ? 13.991 -3.693 10.698 1.00 95.19 339 HIS A N 1
ATOM 2614 C CA . HIS A 1 339 ? 14.150 -2.746 9.602 1.00 95.19 339 HIS A CA 1
ATOM 2615 C C . HIS A 1 339 ? 14.822 -1.428 10.007 1.00 95.19 339 HIS A C 1
ATOM 2617 O O . HIS A 1 339 ? 15.672 -0.954 9.250 1.00 95.19 339 HIS A O 1
ATOM 2623 N N . ALA A 1 340 ? 14.511 -0.874 11.184 1.00 93.69 340 ALA A N 1
ATOM 2624 C CA . ALA A 1 340 ? 15.048 0.418 11.616 1.00 93.69 340 ALA A CA 1
ATOM 2625 C C . ALA A 1 340 ? 16.355 0.319 12.424 1.00 93.69 340 ALA A C 1
ATOM 2627 O O . ALA A 1 340 ? 17.121 1.283 12.441 1.00 93.69 340 ALA A O 1
ATOM 2628 N N . VAL A 1 341 ? 16.632 -0.820 13.077 1.00 94.69 341 VAL A N 1
ATOM 2629 C CA . VAL A 1 341 ? 17.813 -0.989 13.951 1.00 94.69 341 VAL A CA 1
ATOM 2630 C C . VAL A 1 341 ? 18.795 -2.025 13.395 1.00 94.69 341 VAL A C 1
ATOM 2632 O O . VAL A 1 341 ? 19.858 -1.666 12.887 1.00 94.69 341 VAL A O 1
ATOM 2635 N N . LEU A 1 342 ? 18.437 -3.312 13.429 1.00 95.69 342 LEU A N 1
ATOM 2636 C CA . LEU A 1 342 ? 19.382 -4.404 13.169 1.00 95.69 342 LEU A CA 1
ATOM 2637 C C . LEU A 1 342 ? 19.876 -4.440 11.719 1.00 95.69 342 LEU A C 1
ATOM 2639 O O . LEU A 1 342 ? 21.050 -4.701 11.462 1.00 95.69 342 LEU A O 1
ATOM 2643 N N . ARG A 1 343 ? 18.996 -4.196 10.743 1.00 93.38 343 ARG A N 1
ATOM 2644 C CA . ARG A 1 343 ? 19.354 -4.243 9.321 1.00 93.38 343 ARG A CA 1
ATOM 2645 C C . ARG A 1 343 ? 20.322 -3.116 8.935 1.00 93.38 343 ARG A C 1
ATOM 2647 O O . ARG A 1 343 ? 21.316 -3.439 8.284 1.00 93.38 343 ARG A O 1
ATOM 2654 N N . PRO A 1 344 ? 20.105 -1.837 9.299 1.00 92.25 344 PRO A N 1
ATOM 2655 C CA . PRO A 1 344 ? 21.092 -0.779 9.075 1.00 92.25 344 PRO A CA 1
ATOM 2656 C C . PRO A 1 344 ? 22.455 -1.062 9.718 1.00 92.25 344 PRO A C 1
ATOM 2658 O O . PRO A 1 344 ? 23.487 -0.865 9.066 1.00 92.25 344 PRO A O 1
ATOM 2661 N N . GLU A 1 345 ? 22.470 -1.572 10.954 1.00 94.19 345 GLU A N 1
ATOM 2662 C CA . GLU A 1 345 ? 23.698 -1.967 11.659 1.00 94.19 345 GLU A CA 1
ATOM 2663 C C . GLU A 1 345 ? 24.435 -3.081 10.904 1.00 94.19 345 GLU A C 1
ATOM 2665 O O . GLU A 1 345 ? 25.606 -2.927 10.548 1.00 94.19 345 GLU A O 1
ATOM 2670 N N . ALA A 1 346 ? 23.726 -4.157 10.553 1.00 92.75 346 ALA A N 1
ATOM 2671 C CA . ALA A 1 346 ? 24.282 -5.267 9.786 1.00 92.75 346 ALA A CA 1
ATOM 2672 C C . ALA A 1 346 ? 24.789 -4.815 8.409 1.00 92.75 346 ALA A C 1
ATOM 2674 O O . ALA A 1 346 ? 25.890 -5.173 8.003 1.00 92.75 346 ALA A O 1
ATOM 2675 N N . MET A 1 347 ? 24.033 -3.986 7.683 1.00 92.31 347 MET A N 1
ATOM 2676 C CA . MET A 1 347 ? 24.467 -3.455 6.388 1.00 92.31 347 MET A CA 1
ATOM 2677 C C . MET A 1 347 ? 25.740 -2.616 6.498 1.00 92.31 347 MET A C 1
ATOM 2679 O O . MET A 1 347 ? 26.585 -2.679 5.604 1.00 92.31 347 MET A O 1
ATOM 2683 N N . THR A 1 348 ? 25.873 -1.826 7.562 1.00 94.12 348 THR A N 1
ATOM 2684 C CA . THR A 1 348 ? 27.067 -1.013 7.817 1.00 94.12 348 THR A CA 1
ATOM 2685 C C . THR A 1 348 ? 28.278 -1.904 8.079 1.00 94.12 348 THR A C 1
ATOM 2687 O O . THR A 1 348 ? 29.308 -1.729 7.429 1.00 94.12 348 THR A O 1
ATOM 2690 N N . GLU A 1 349 ? 28.130 -2.912 8.939 1.00 93.62 349 GLU A N 1
ATOM 2691 C CA . GLU A 1 349 ? 29.185 -3.877 9.261 1.00 93.62 349 GLU A CA 1
ATOM 2692 C C . GLU A 1 349 ? 29.633 -4.681 8.028 1.00 93.62 349 GLU A C 1
ATOM 2694 O O . GLU A 1 349 ? 30.824 -4.781 7.733 1.00 93.62 349 GLU A O 1
ATOM 2699 N N . LEU A 1 350 ? 28.686 -5.209 7.247 1.00 92.69 350 LEU A N 1
ATOM 2700 C CA . LEU A 1 350 ? 28.989 -5.979 6.035 1.00 92.69 350 LEU A CA 1
ATOM 2701 C C . LEU A 1 350 ? 29.734 -5.124 4.998 1.00 92.69 350 LEU A C 1
ATOM 2703 O O . LEU A 1 350 ? 30.716 -5.576 4.408 1.00 92.69 350 LEU A O 1
ATOM 2707 N N . ARG A 1 351 ? 29.321 -3.864 4.810 1.00 93.25 351 ARG A N 1
ATOM 2708 C CA . ARG A 1 351 ? 30.010 -2.929 3.905 1.00 93.25 351 ARG A CA 1
ATOM 2709 C C . ARG A 1 351 ? 31.403 -2.556 4.407 1.00 93.25 351 ARG A C 1
ATOM 2711 O O . ARG A 1 351 ? 32.311 -2.442 3.588 1.00 93.25 351 ARG A O 1
ATOM 2718 N N . ALA A 1 352 ? 31.599 -2.412 5.719 1.00 94.62 352 ALA A N 1
ATOM 2719 C CA . ALA A 1 352 ? 32.916 -2.154 6.307 1.00 94.62 352 ALA A CA 1
ATOM 2720 C C . ALA A 1 352 ? 33.911 -3.300 6.041 1.00 94.62 352 ALA A C 1
ATOM 2722 O O . ALA A 1 352 ? 35.110 -3.061 5.911 1.00 94.62 352 ALA A O 1
ATOM 2723 N N . ARG A 1 353 ? 33.413 -4.532 5.869 1.00 93.00 353 ARG A N 1
ATOM 2724 C CA . ARG A 1 353 ? 34.198 -5.710 5.456 1.00 93.00 353 ARG A CA 1
ATOM 2725 C C . ARG A 1 353 ? 34.430 -5.806 3.942 1.00 93.00 353 ARG A C 1
ATOM 2727 O O . ARG A 1 353 ? 35.074 -6.746 3.482 1.00 93.00 353 ARG A O 1
ATOM 2734 N N . GLY A 1 354 ? 33.901 -4.865 3.158 1.00 92.44 354 GLY A N 1
ATOM 2735 C CA . GLY A 1 354 ? 33.938 -4.898 1.695 1.00 92.44 354 GLY A CA 1
ATOM 2736 C C . GLY A 1 354 ? 32.988 -5.926 1.071 1.00 92.44 354 GLY A C 1
ATOM 2737 O O . GLY A 1 354 ? 33.153 -6.268 -0.098 1.00 92.44 354 GLY A O 1
ATOM 2738 N N . TRP A 1 355 ? 32.018 -6.446 1.828 1.00 91.50 355 TRP A N 1
ATOM 2739 C CA . TRP A 1 355 ? 31.064 -7.442 1.336 1.00 91.50 355 TRP A CA 1
ATOM 2740 C C . TRP A 1 355 ? 29.850 -6.778 0.686 1.00 91.50 355 TRP A C 1
ATOM 2742 O O . TRP A 1 355 ? 29.479 -5.650 1.021 1.00 91.50 355 TRP A O 1
ATOM 2752 N N . ASN A 1 356 ? 29.197 -7.499 -0.231 1.00 85.81 356 ASN A N 1
ATOM 2753 C CA . ASN A 1 356 ? 27.920 -7.076 -0.790 1.00 85.81 356 ASN A CA 1
ATOM 2754 C C . ASN A 1 356 ? 26.773 -7.545 0.129 1.00 85.81 356 ASN A C 1
ATOM 2756 O O . ASN A 1 356 ? 26.454 -8.734 0.130 1.00 85.81 356 ASN A O 1
ATOM 2760 N N . PRO A 1 357 ? 26.100 -6.652 0.882 1.00 84.94 357 PRO A N 1
ATOM 2761 C CA . PRO A 1 357 ? 25.073 -7.054 1.843 1.00 84.94 357 PRO A CA 1
ATOM 2762 C C . PRO A 1 357 ? 23.813 -7.649 1.197 1.00 84.94 357 PRO A C 1
ATOM 2764 O O . PRO A 1 357 ? 22.964 -8.174 1.910 1.00 84.94 357 PRO A O 1
ATOM 2767 N N . THR A 1 358 ? 23.654 -7.557 -0.128 1.00 82.00 358 THR A N 1
ATOM 2768 C CA . THR A 1 358 ? 22.529 -8.174 -0.848 1.00 82.00 358 THR A CA 1
ATOM 2769 C C . THR A 1 358 ? 22.890 -9.508 -1.499 1.00 82.00 358 THR A C 1
ATOM 2771 O O . THR A 1 358 ? 22.002 -10.184 -2.016 1.00 82.00 358 THR A O 1
ATOM 2774 N N . GLN A 1 359 ? 24.168 -9.897 -1.480 1.00 83.19 359 GLN A N 1
ATOM 2775 C CA . GLN A 1 359 ? 24.685 -11.118 -2.096 1.00 83.19 359 GLN A CA 1
ATOM 2776 C C . GLN A 1 359 ? 25.889 -11.624 -1.297 1.00 83.19 359 GLN A C 1
ATOM 2778 O O . GLN A 1 359 ? 27.038 -11.427 -1.692 1.00 83.19 359 GLN A O 1
ATOM 2783 N N . LEU A 1 360 ? 25.612 -12.263 -0.161 1.00 85.31 360 LEU A N 1
ATOM 2784 C CA . LEU A 1 360 ? 26.644 -12.945 0.611 1.00 85.31 360 LEU A CA 1
ATOM 2785 C C . LEU A 1 360 ? 26.971 -14.290 -0.040 1.00 85.31 360 LEU A C 1
ATOM 2787 O O . LEU A 1 360 ? 26.065 -15.045 -0.401 1.00 85.31 360 LEU A O 1
ATOM 2791 N N . ASP A 1 361 ? 28.257 -14.597 -0.181 1.00 85.69 361 ASP A N 1
ATOM 2792 C CA . ASP A 1 361 ? 28.690 -15.932 -0.589 1.00 85.69 361 ASP A CA 1
ATOM 2793 C C . ASP A 1 361 ? 28.570 -16.943 0.579 1.00 85.69 361 ASP A C 1
ATOM 2795 O O . ASP A 1 361 ? 28.415 -16.546 1.742 1.00 85.69 361 ASP A O 1
ATOM 2799 N N . PRO A 1 362 ? 28.641 -18.264 0.315 1.00 86.06 362 PRO A N 1
ATOM 2800 C CA . PRO A 1 362 ? 28.535 -19.273 1.366 1.00 86.06 362 PRO A CA 1
ATOM 2801 C C . PRO A 1 362 ? 29.532 -19.091 2.520 1.00 86.06 362 PRO A C 1
ATOM 2803 O O . PRO A 1 362 ? 29.168 -19.327 3.670 1.00 86.06 362 PRO A O 1
ATOM 2806 N N . GLY A 1 363 ? 30.756 -18.632 2.243 1.00 85.50 363 GLY A N 1
ATOM 2807 C CA . GLY A 1 363 ? 31.774 -18.369 3.261 1.00 85.50 363 GLY A CA 1
ATOM 2808 C C . GLY A 1 363 ? 31.460 -17.137 4.114 1.00 85.50 363 GLY A C 1
ATOM 2809 O O . GLY A 1 363 ? 31.699 -17.154 5.317 1.00 85.50 363 GLY A O 1
ATOM 2810 N N . GLN A 1 364 ? 30.865 -16.102 3.521 1.00 86.62 364 GLN A N 1
ATOM 2811 C CA . GLN A 1 364 ? 30.397 -14.899 4.221 1.00 86.62 364 GLN A CA 1
ATOM 2812 C C . GLN A 1 364 ? 29.133 -15.153 5.056 1.00 86.62 364 GLN A C 1
ATOM 2814 O O . GLN A 1 364 ? 28.913 -14.483 6.063 1.00 86.62 364 GLN A O 1
ATOM 2819 N N . SER A 1 365 ? 28.303 -16.116 4.646 1.00 81.38 365 SER A N 1
ATOM 2820 C CA . SER A 1 365 ? 27.074 -16.517 5.349 1.00 81.38 365 SER A CA 1
ATOM 2821 C C . SER A 1 365 ? 27.275 -17.601 6.415 1.00 81.38 365 SER A C 1
ATOM 2823 O O . SER A 1 365 ? 26.320 -17.981 7.096 1.00 81.38 365 SER A O 1
ATOM 2825 N N . ALA A 1 366 ? 28.495 -18.127 6.557 1.00 79.38 366 ALA A N 1
ATOM 2826 C CA . ALA A 1 366 ? 28.787 -19.172 7.523 1.00 79.38 366 ALA A CA 1
ATOM 2827 C C . ALA A 1 366 ? 28.620 -18.626 8.949 1.00 79.38 366 ALA A C 1
ATOM 2829 O O . ALA A 1 366 ? 29.377 -17.765 9.397 1.00 79.38 366 ALA A O 1
ATOM 2830 N N . VAL A 1 367 ? 27.628 -19.143 9.677 1.00 67.00 367 VAL A N 1
ATOM 2831 C CA . VAL A 1 367 ? 27.488 -18.881 11.111 1.00 67.00 367 VAL A CA 1
ATOM 2832 C C . VAL A 1 367 ? 28.612 -19.639 11.810 1.00 67.00 367 VAL A C 1
ATOM 2834 O O . VAL A 1 367 ? 28.557 -20.862 11.936 1.00 67.00 367 VAL A O 1
ATOM 2837 N N . THR A 1 368 ? 29.667 -18.936 12.219 1.00 56.38 368 THR A N 1
ATOM 2838 C CA . THR A 1 368 ? 30.656 -19.502 13.142 1.00 56.38 368 THR A CA 1
ATOM 2839 C C . THR A 1 368 ? 29.959 -19.739 14.476 1.00 56.38 368 THR A C 1
ATOM 2841 O O . THR A 1 368 ? 29.555 -18.776 15.128 1.00 56.38 368 THR A O 1
ATOM 2844 N N . ALA A 1 369 ? 29.750 -21.018 14.792 1.00 42.91 369 ALA A N 1
ATOM 2845 C CA . ALA A 1 369 ? 29.120 -21.498 16.018 1.00 42.91 369 ALA A CA 1
ATOM 2846 C C . ALA A 1 369 ? 29.943 -21.180 17.271 1.00 42.91 369 ALA A C 1
ATOM 2848 O O . ALA A 1 369 ? 31.194 -21.173 17.167 1.00 42.91 369 ALA A O 1
#

Secondary structure (DSSP, 8-state):
---SS-GGG--HHHHHHHHHHHHHHHHH-TT---EEEEEEPPSSPPP-SSSTTTHHHHHHHHHHTT--SHHHHHHHHHHHTTS-HHHHHHHHHHHHHHHHHHHHHHHHHHTTS-SEEEEEESS--SSSHHHHHHHHHHHHHHHTT-TTTEEEEE--TTHHHHHHHHHHHHHHT---EEEEEES-TTGGGSBPTT-SSBHHHHHHHHHHHHT-EE-S-TTS-SEEEEEE--TT-TTHHHHHHHHHHHHHHHT-S-EEEEE--SSS---S--HHHHHHHHHTT-GGG-SEEE--SSHHHHHHHHHHHHHHHH-GGGTT-TTHHHHHHHHHHHHIIIIIIIIIIIHHHHHHHHHHTT--TTS--TTTT----

pLDDT: mean 92.64, std 6.84, range [42.91, 98.88]

Radius of gyration: 22.1 Å; chains: 1; bounding box: 58×43×56 Å

Foldseek 3Di:
DFDLQDLPRDFLVVLLVVCCVLVVVCVVPVPDAAAEEAEQDQLFGDDPVPCPQLRVLSSLLQQLVVDDDPVSVVVNVVSCVSHDPVVNVSRVNSNVSSLSSLVVVVVCCLVVSHQAYEYEYEQDDQGGDSVVSLVVSVVVCVVSVPCNRYDYFYDDPLLVLLRVLLVLCVVLVHAFEEEEDELDPVQQQDAAGSGDGRLVVLLQRLCVSSRYHYDNPPVRGLAYEYEYACQPPPCSLVVSLVVLLVCLVVVRQHYFYFYEHRVQPFAAHRQSNVVSCVVSVCLLVHQFAAGGRTSNNRSSNRSSSSSSLPDPSCPPPPCSSVVSSVRSVCRCCPRPVCRPPVVVVVCVVCVVVVHDPVDADPVRPDDPD